Protein AF-A0A6P0JZU9-F1 (afdb_monomer)

Mean predicted aligned error: 11.31 Å

Solvent-accessible surface area (backbone atoms only — not comparable to full-atom values): 15872 Å² total; per-residue (Å²): 113,70,73,60,53,57,51,52,51,56,49,52,52,53,50,52,51,52,52,50,56,44,64,78,67,48,93,46,71,67,63,43,51,56,48,40,41,48,71,73,67,54,52,72,81,74,74,83,66,69,40,22,43,47,58,48,51,51,51,54,48,50,54,54,50,75,30,55,41,90,67,71,60,45,76,44,46,85,88,37,68,70,47,47,51,47,49,41,65,58,46,49,62,56,61,70,68,57,92,62,46,87,41,58,81,52,64,70,60,57,47,51,58,47,65,72,33,64,78,33,27,62,66,24,33,50,44,47,60,43,48,49,55,52,28,65,63,31,73,64,19,68,64,42,41,55,61,53,66,74,54,87,54,62,63,73,62,73,83,81,85,82,84,79,54,72,66,59,49,51,54,51,50,52,56,49,51,58,56,43,72,70,42,82,54,64,68,59,28,51,54,52,52,52,51,52,41,49,52,43,51,22,65,41,49,73,42,54,67,63,49,62,48,10,40,62,18,52,84,42,59,42,74,56,98,89,44,73,43,52,16,51,57,38,91,86,42,79,75,50,56,42,39,25,38,53,41,22,88,84,72,47,76,45,75,74,35,79,41,79,40,65,48,79,65,88,50,69,69,60,40,57,77,51,53,69,100

Sequence (277 aa):
MLALLTRGIVEAVKKAHKVKEALDSFTKASEFWEWYDRVILEKNELENDYKTYRDIFEKLEQDYWNGRNKNTKRKRSRDIPSDVRSFKTTYGKVFKKFPNWDKSPEWEEIKDILFSWKQGTKTFKDAYFTLKKVCSLAHNSESLVEKLEQINFRQLEFSKRQSVSLNDFLSWHETTKNAIELTKHPQHKKAKKSWLWVSAMCVLYGLRPSEIAAAQNLATPVTIDGYTFKAINDPSNKEMLLVLGEFTYFGATIKTGKRVCIPMVVDEELLNKLNIR

Foldseek 3Di:
DVVVVVVVVVVVVVLVVVLVVLVVPDPDPVVSVVCCCCPVVVVDPPPVQQQFLLNLLVVVVCCLQCAADPQPRHRHDPVAVVSVVVCCLQAVVLSVQDPDRRHGDDQVSLVVSLVVDDALAPSSLSSLVNSLSVLCPGPNNVVNNVVSVPDDRHRNDDDDDDDDDPVRLLVVLVVQLVVLVPDPDPVSSVVSLVVSLLVLVCQFQVDDSQQVQQWPQQPQWDDDPNDIQHHQPDPPRQFSKTAGAQAGPVGHGDSDHPDITGTPDRDPVSCVSSVSD

pLDDT: mean 90.8, std 10.0, range [41.69, 98.38]

Radius of gyration: 33.02 Å; Cα contacts (8 Å, |Δi|>4): 306; chains: 1; bounding box: 81×44×95 Å

Secondary structure (DSSP, 8-state):
-HHHHHHHHHHHHHHHHHHHHHHHH-SSHHHHHHHHHHHTS-----------HHHHHHHHHHHHHHSB-TTT-PBP-TT-HHHHHHHIIIIIHHHTT-S-TTSPP-HHHHHHHHHTSPTTSHHHHHHHHHHHHHHHHSTTHHHHHHHHHTS-------PPPP---HHHHHHHHHHHHHHHHT--SHHHHHHHHHHHHHHHHHHHHT--HHHHTTBS-SSS-EEETTEEEPPTT-TT-SS--EEE-SB-TTSPBPTT-SEEE--S---HHHHHHTT--

Structure (mmCIF, N/CA/C/O backbone):
data_AF-A0A6P0JZU9-F1
#
_entry.id   AF-A0A6P0JZU9-F1
#
loop_
_atom_site.group_PDB
_atom_site.id
_atom_site.type_symbol
_atom_site.label_atom_id
_atom_site.label_alt_id
_atom_site.label_comp_id
_atom_site.label_asym_id
_atom_site.label_entity_id
_atom_site.label_seq_id
_atom_site.pdbx_PDB_ins_code
_atom_site.Cartn_x
_atom_site.Cartn_y
_atom_site.Cartn_z
_atom_site.occupancy
_atom_site.B_iso_or_equiv
_atom_site.auth_seq_id
_atom_site.auth_comp_id
_atom_site.auth_asym_id
_atom_site.auth_atom_id
_atom_site.pdbx_PDB_model_num
ATOM 1 N N . MET A 1 1 ? 51.160 -1.902 -41.221 1.00 47.66 1 MET A N 1
ATOM 2 C CA . MET A 1 1 ? 50.613 -1.631 -42.570 1.00 47.66 1 MET A CA 1
ATOM 3 C C . MET A 1 1 ? 50.591 -2.889 -43.444 1.00 47.66 1 MET A C 1
ATOM 5 O O . MET A 1 1 ? 49.510 -3.249 -43.883 1.00 47.66 1 MET A O 1
ATOM 9 N N . LEU A 1 2 ? 51.705 -3.627 -43.608 1.00 44.88 2 LEU A N 1
ATOM 10 C CA . LEU A 1 2 ? 51.729 -4.884 -44.388 1.00 44.88 2 LEU A CA 1
ATOM 11 C C . LEU A 1 2 ? 50.722 -5.955 -43.911 1.00 44.88 2 LEU A C 1
ATOM 13 O O . LEU A 1 2 ? 50.035 -6.541 -44.734 1.00 44.88 2 LEU A O 1
ATOM 17 N N . ALA A 1 3 ? 50.568 -6.164 -42.598 1.00 48.41 3 ALA A N 1
ATOM 18 C CA . ALA A 1 3 ? 49.677 -7.202 -42.052 1.00 48.41 3 ALA A CA 1
ATOM 19 C C . ALA A 1 3 ? 48.170 -6.972 -42.317 1.00 48.41 3 ALA A C 1
ATOM 21 O O . ALA A 1 3 ? 47.397 -7.926 -42.366 1.00 48.41 3 ALA A O 1
ATOM 22 N N . LEU A 1 4 ? 47.747 -5.715 -42.502 1.00 51.97 4 LEU A N 1
ATOM 23 C CA . LEU A 1 4 ? 46.364 -5.367 -42.861 1.00 51.97 4 LEU A CA 1
ATOM 24 C C . LEU A 1 4 ? 46.091 -5.641 -44.347 1.00 51.97 4 LEU A C 1
ATOM 26 O O . LEU A 1 4 ? 45.010 -6.112 -44.694 1.00 51.97 4 LEU A O 1
ATOM 30 N N . LEU A 1 5 ? 47.094 -5.420 -45.204 1.00 56.72 5 LEU A N 1
ATOM 31 C CA . LEU A 1 5 ? 47.010 -5.672 -46.642 1.00 56.72 5 LEU A CA 1
ATOM 32 C C . LEU A 1 5 ? 46.836 -7.171 -46.932 1.00 56.72 5 LEU A C 1
ATOM 34 O O . LEU A 1 5 ? 45.962 -7.560 -47.701 1.00 56.72 5 LEU A O 1
ATOM 38 N N . THR A 1 6 ? 47.609 -8.025 -46.252 1.00 67.50 6 THR A N 1
ATOM 39 C CA . THR A 1 6 ? 47.543 -9.484 -46.434 1.00 67.50 6 THR A CA 1
ATOM 40 C C . THR A 1 6 ? 46.187 -10.051 -46.017 1.00 67.50 6 THR A C 1
ATOM 42 O O . THR A 1 6 ? 45.662 -10.948 -46.671 1.00 67.50 6 THR A O 1
ATOM 45 N N . ARG A 1 7 ? 45.583 -9.512 -44.951 1.00 69.56 7 ARG A N 1
ATOM 46 C CA . ARG A 1 7 ? 44.284 -9.973 -44.446 1.00 69.56 7 ARG A CA 1
ATOM 47 C C . ARG A 1 7 ? 43.133 -9.579 -45.376 1.00 69.56 7 ARG A C 1
ATOM 49 O O . ARG A 1 7 ? 42.292 -10.423 -45.669 1.00 69.56 7 ARG A O 1
ATOM 56 N N . GLY A 1 8 ? 43.152 -8.349 -45.898 1.00 71.44 8 GLY A N 1
ATOM 57 C CA . GLY A 1 8 ? 42.166 -7.882 -46.878 1.00 71.44 8 GLY A CA 1
ATOM 58 C C . GLY A 1 8 ? 42.214 -8.666 -48.193 1.00 71.44 8 GLY A C 1
ATOM 59 O O . GLY A 1 8 ? 41.172 -9.031 -48.730 1.00 71.44 8 GLY A O 1
ATOM 60 N N . ILE A 1 9 ? 43.415 -9.013 -48.669 1.00 78.81 9 ILE A N 1
ATOM 61 C CA . ILE A 1 9 ? 43.584 -9.855 -49.865 1.00 78.81 9 ILE A CA 1
ATOM 62 C C . ILE A 1 9 ? 43.015 -11.261 -49.628 1.00 78.81 9 ILE A C 1
ATOM 64 O O . ILE A 1 9 ? 42.277 -11.775 -50.466 1.00 78.81 9 ILE A O 1
ATOM 68 N N . VAL A 1 10 ? 43.300 -11.875 -48.474 1.00 81.25 10 VAL A N 1
ATOM 69 C CA . VAL A 1 10 ? 42.781 -13.213 -48.137 1.00 81.25 10 VAL A CA 1
ATOM 70 C C . VAL A 1 10 ? 41.251 -13.223 -48.052 1.00 81.25 10 VAL A C 1
ATOM 72 O O . VAL A 1 10 ? 40.622 -14.173 -48.518 1.00 81.25 10 VAL A O 1
ATOM 75 N N . GLU A 1 11 ? 40.629 -12.187 -47.489 1.00 81.62 11 GLU A N 1
ATOM 76 C CA . GLU A 1 11 ? 39.165 -12.082 -47.455 1.00 81.62 11 GLU A CA 1
ATOM 77 C C . GLU A 1 11 ? 38.550 -11.845 -48.833 1.00 81.62 11 GLU A C 1
ATOM 79 O O . GLU A 1 11 ? 37.556 -12.492 -49.166 1.00 81.62 11 GLU A O 1
ATOM 84 N N . ALA A 1 12 ? 39.158 -10.990 -49.659 1.00 82.38 12 ALA A N 1
ATOM 85 C CA . ALA A 1 12 ? 38.701 -10.756 -51.025 1.00 82.38 12 ALA A CA 1
ATOM 86 C C . ALA A 1 12 ? 38.724 -12.051 -51.855 1.00 82.38 12 ALA A C 1
ATOM 88 O O . ALA A 1 12 ? 37.742 -12.374 -52.523 1.00 82.38 12 ALA A O 1
ATOM 89 N N . VAL A 1 13 ? 39.797 -12.844 -51.741 1.00 87.75 13 VAL A N 1
ATOM 90 C CA . VAL A 1 13 ? 39.912 -14.150 -52.413 1.00 87.75 13 VAL A CA 1
ATOM 91 C C . VAL A 1 13 ? 38.845 -15.126 -51.914 1.00 87.75 13 VAL A C 1
ATOM 93 O O . VAL A 1 13 ? 38.191 -15.791 -52.717 1.00 87.75 13 VAL A O 1
ATOM 96 N N . LYS A 1 14 ? 38.599 -15.182 -50.599 1.00 87.44 14 LYS A N 1
ATOM 97 C CA . LYS A 1 14 ? 37.534 -16.025 -50.031 1.00 87.44 14 LYS A CA 1
ATOM 98 C C . LYS A 1 14 ? 36.148 -15.634 -50.546 1.00 87.44 14 LYS A C 1
ATOM 100 O O . LYS A 1 14 ? 35.365 -16.519 -50.884 1.00 87.44 14 LYS A O 1
ATOM 105 N N . LYS A 1 15 ? 35.832 -14.335 -50.612 1.00 88.62 15 LYS A N 1
ATOM 106 C CA . LYS A 1 15 ? 34.553 -13.854 -51.160 1.00 88.62 15 LYS A CA 1
ATOM 107 C C . LYS A 1 15 ? 34.436 -14.183 -52.652 1.00 88.62 15 LYS A C 1
ATOM 109 O O . LYS A 1 15 ? 33.398 -14.682 -53.067 1.00 88.62 15 LYS A O 1
ATOM 114 N N . ALA A 1 16 ? 35.505 -14.015 -53.431 1.00 89.62 16 ALA A N 1
ATOM 115 C CA . ALA A 1 16 ? 35.521 -14.364 -54.853 1.00 89.62 16 ALA A CA 1
ATOM 116 C C . ALA A 1 16 ? 35.272 -15.863 -55.106 1.00 89.62 16 ALA A C 1
ATOM 118 O O . ALA A 1 16 ? 34.491 -16.211 -55.989 1.00 89.62 16 ALA A O 1
ATOM 119 N N . HIS A 1 17 ? 35.874 -16.754 -54.307 1.00 89.56 17 HIS A N 1
ATOM 120 C CA . HIS A 1 17 ? 35.610 -18.195 -54.403 1.00 89.56 17 HIS A CA 1
ATOM 121 C C . HIS A 1 17 ? 34.148 -18.534 -54.097 1.00 89.56 17 HIS A C 1
ATOM 123 O O . HIS A 1 17 ? 33.524 -19.260 -54.864 1.00 89.56 17 HIS A O 1
ATOM 129 N N . LYS A 1 18 ? 33.571 -17.937 -53.046 1.00 90.75 18 LYS A N 1
ATOM 130 C CA . LYS A 1 18 ? 32.148 -18.115 -52.724 1.00 90.75 18 LYS A CA 1
ATOM 131 C C . LYS A 1 18 ? 31.231 -17.641 -53.850 1.00 90.75 18 LYS A C 1
ATOM 133 O O . LYS A 1 18 ? 30.250 -18.305 -54.153 1.00 90.75 18 LYS A O 1
ATOM 138 N N . VAL A 1 19 ? 31.539 -16.498 -54.470 1.00 91.81 19 VAL A N 1
ATOM 139 C CA . VAL A 1 19 ? 30.761 -15.975 -55.607 1.00 91.81 19 VAL A CA 1
ATOM 140 C C . VAL A 1 19 ? 30.819 -16.932 -56.792 1.00 91.81 19 VAL A C 1
ATOM 142 O O . VAL A 1 19 ? 29.791 -17.180 -57.413 1.00 91.81 19 VAL A O 1
ATOM 145 N N . LYS A 1 20 ? 31.993 -17.501 -57.082 1.00 90.94 20 LYS A N 1
ATOM 146 C CA . LYS A 1 20 ? 32.148 -18.496 -58.147 1.00 90.94 20 LYS A CA 1
ATOM 147 C C . LYS A 1 20 ? 31.294 -19.742 -57.884 1.00 90.94 20 LYS A C 1
ATOM 149 O O . LYS A 1 20 ? 30.514 -20.125 -58.743 1.00 90.94 20 LYS A O 1
ATOM 154 N N . GLU A 1 21 ? 31.391 -20.323 -56.689 1.00 91.62 21 GLU A N 1
ATOM 155 C CA . GLU A 1 21 ? 30.589 -21.495 -56.300 1.00 91.62 21 GLU A CA 1
ATOM 156 C C . GLU A 1 21 ? 29.079 -21.213 -56.368 1.00 91.62 21 GLU A C 1
ATOM 158 O O . GLU A 1 21 ? 28.293 -22.069 -56.771 1.00 91.62 21 GLU A O 1
ATOM 163 N N . ALA A 1 22 ? 28.660 -19.996 -56.013 1.00 88.88 22 ALA A N 1
ATOM 164 C CA . ALA A 1 22 ? 27.272 -19.564 -56.116 1.00 88.88 22 ALA A CA 1
ATOM 165 C C . ALA A 1 22 ? 26.808 -19.416 -57.576 1.00 88.88 22 ALA A C 1
ATOM 167 O O . ALA A 1 22 ? 25.717 -19.865 -57.916 1.00 88.88 22 ALA A O 1
ATOM 168 N N . LEU A 1 23 ? 27.633 -18.836 -58.454 1.00 89.00 23 LEU A N 1
ATOM 169 C CA . LEU A 1 23 ? 27.325 -18.725 -59.886 1.00 89.00 23 LEU A CA 1
ATOM 170 C C . LEU A 1 23 ? 27.150 -20.096 -60.552 1.00 89.00 23 LEU A C 1
ATOM 172 O O . LEU A 1 23 ? 26.308 -20.233 -61.434 1.00 89.00 23 LEU A O 1
ATOM 176 N N . ASP A 1 24 ? 27.909 -21.098 -60.104 1.00 88.38 24 ASP A N 1
ATOM 177 C CA . ASP A 1 24 ? 27.820 -22.468 -60.618 1.00 88.38 24 ASP A CA 1
ATOM 178 C C . ASP A 1 24 ? 26.615 -23.251 -60.050 1.00 88.38 24 ASP A C 1
ATOM 180 O O . ASP A 1 24 ? 26.238 -24.287 -60.599 1.00 88.38 24 ASP A O 1
ATOM 184 N N . SER A 1 25 ? 26.005 -22.788 -58.950 1.00 88.25 25 SER A N 1
ATOM 185 C CA . SER A 1 25 ? 24.954 -23.521 -58.222 1.00 88.25 25 SER A CA 1
ATOM 186 C C . SER A 1 25 ? 23.552 -22.917 -58.331 1.00 88.25 25 SER A C 1
ATOM 188 O O . SER A 1 25 ? 22.570 -23.662 -58.287 1.00 88.25 25 SER A O 1
ATOM 190 N N . PHE A 1 26 ? 23.418 -21.599 -58.499 1.00 90.06 26 PHE A N 1
ATOM 191 C CA . PHE A 1 26 ? 22.114 -20.960 -58.679 1.00 90.06 26 PHE A CA 1
ATOM 192 C C . PHE A 1 26 ? 21.655 -21.011 -60.139 1.00 90.06 26 PHE A C 1
ATOM 194 O O . PHE A 1 26 ? 22.369 -20.620 -61.056 1.00 90.06 26 PHE A O 1
ATOM 201 N N . THR A 1 27 ? 20.411 -21.437 -60.360 1.00 84.81 27 THR A N 1
ATOM 202 C CA . THR A 1 27 ? 19.816 -21.524 -61.709 1.00 84.81 27 THR A CA 1
ATOM 203 C C . THR A 1 27 ? 19.028 -20.273 -62.105 1.00 84.81 27 THR A C 1
ATOM 205 O O . THR A 1 27 ? 18.705 -20.091 -63.279 1.00 84.81 27 THR A O 1
ATOM 208 N N . LYS A 1 28 ? 18.733 -19.384 -61.146 1.00 90.00 28 LYS A N 1
ATOM 209 C CA . LYS A 1 28 ? 18.028 -18.116 -61.367 1.00 90.00 28 LYS A CA 1
ATOM 210 C C . LYS A 1 28 ? 18.844 -16.932 -60.874 1.00 90.00 28 LYS A C 1
ATOM 212 O O . LYS A 1 28 ? 19.371 -16.937 -59.764 1.00 90.00 28 LYS A O 1
ATOM 217 N N . ALA A 1 29 ? 18.842 -15.865 -61.670 1.00 85.19 29 ALA A N 1
ATOM 218 C CA . ALA A 1 29 ? 19.534 -14.625 -61.336 1.00 85.19 29 ALA A CA 1
ATOM 219 C C . ALA A 1 29 ? 18.981 -13.953 -60.066 1.00 85.19 29 ALA A C 1
ATOM 221 O O . ALA A 1 29 ? 19.755 -13.400 -59.296 1.00 85.19 29 ALA A O 1
ATOM 222 N N . SER A 1 30 ? 17.668 -14.014 -59.817 1.00 83.31 30 SER A N 1
ATOM 223 C CA . SER A 1 30 ? 17.056 -13.410 -58.622 1.00 83.31 30 SER A CA 1
ATOM 224 C C . SER A 1 30 ? 17.558 -14.047 -57.322 1.00 83.31 30 SER A C 1
ATOM 226 O O . SER A 1 30 ? 17.964 -13.336 -56.412 1.00 83.31 30 SER A O 1
ATOM 228 N N . GLU A 1 31 ? 17.612 -15.380 -57.275 1.00 84.38 31 GLU A N 1
ATOM 229 C CA . GLU A 1 31 ? 18.089 -16.148 -56.116 1.00 84.38 31 GLU A CA 1
ATOM 230 C C . GLU A 1 31 ? 19.588 -15.900 -55.867 1.00 84.38 31 GLU A C 1
ATOM 232 O O . GLU A 1 31 ? 20.022 -15.756 -54.723 1.00 84.38 31 GLU A O 1
ATOM 237 N N . PHE A 1 32 ? 20.373 -15.766 -56.944 1.00 90.81 32 PHE A N 1
ATOM 238 C CA . PHE A 1 32 ? 21.782 -15.383 -56.859 1.00 90.81 32 PHE A CA 1
ATOM 239 C C . PHE A 1 32 ? 21.966 -13.982 -56.260 1.00 90.81 32 PHE A C 1
ATOM 241 O O . PHE A 1 32 ? 22.791 -13.810 -55.364 1.00 90.81 32 PHE A O 1
ATOM 248 N N . TRP A 1 33 ? 21.208 -12.983 -56.725 1.00 90.38 33 TRP A N 1
ATOM 249 C CA . TRP A 1 33 ? 21.336 -11.606 -56.236 1.00 90.38 33 TRP A CA 1
ATOM 250 C C . TRP A 1 33 ? 20.876 -11.451 -54.782 1.00 90.38 33 TRP A C 1
ATOM 252 O O . TRP A 1 33 ? 21.552 -10.769 -54.014 1.00 90.38 33 TRP A O 1
ATOM 262 N N . GLU A 1 34 ? 19.804 -12.135 -54.370 1.00 83.44 34 GLU A N 1
ATOM 263 C CA . GLU A 1 34 ? 19.369 -12.185 -52.965 1.00 83.44 34 GLU A CA 1
ATOM 264 C C . GLU A 1 34 ? 20.438 -12.819 -52.060 1.00 83.44 34 GLU A C 1
ATOM 266 O O . GLU A 1 34 ? 20.785 -12.283 -51.003 1.00 83.44 34 GLU A O 1
ATOM 271 N N . TRP A 1 35 ? 21.028 -13.940 -52.489 1.00 90.38 35 TRP A N 1
ATOM 272 C CA . TRP A 1 35 ? 22.135 -14.565 -51.766 1.00 90.38 35 TRP A CA 1
ATOM 273 C C . TRP A 1 35 ? 23.373 -13.660 -51.709 1.00 90.38 35 TRP A C 1
ATOM 275 O O . TRP A 1 35 ? 24.002 -13.555 -50.653 1.00 90.38 35 TRP A O 1
ATOM 285 N N . TYR A 1 36 ? 23.718 -12.996 -52.814 1.00 89.12 36 TYR A N 1
ATOM 286 C CA . TYR A 1 36 ? 24.881 -12.115 -52.919 1.00 89.12 36 TYR A CA 1
ATOM 287 C C . TYR A 1 36 ? 24.764 -10.930 -51.955 1.00 89.12 36 TYR A C 1
ATOM 289 O O . TYR A 1 36 ? 25.703 -10.633 -51.209 1.00 89.12 36 TYR A O 1
ATOM 297 N N . ASP A 1 37 ? 23.587 -10.306 -51.911 1.00 85.12 37 ASP A N 1
ATOM 298 C CA . ASP A 1 37 ? 23.273 -9.220 -50.988 1.00 85.12 37 ASP A CA 1
ATOM 299 C C . ASP A 1 37 ? 23.436 -9.653 -49.523 1.00 85.12 37 ASP A C 1
ATOM 301 O O . ASP A 1 37 ? 24.080 -8.951 -48.739 1.00 85.12 37 ASP A O 1
ATOM 305 N N . ARG A 1 38 ? 22.948 -10.844 -49.161 1.00 81.38 38 ARG A N 1
ATOM 306 C CA . ARG A 1 38 ? 23.020 -11.362 -47.787 1.00 81.38 38 ARG A CA 1
ATOM 307 C C . ARG A 1 38 ? 24.413 -11.851 -47.377 1.00 81.38 38 ARG A C 1
ATOM 309 O O . ARG A 1 38 ? 24.839 -11.619 -46.252 1.00 81.38 38 ARG A O 1
ATOM 316 N N . VAL A 1 39 ? 25.116 -12.577 -48.247 1.00 83.50 39 VAL A N 1
ATOM 317 C CA . VAL A 1 39 ? 26.313 -13.363 -47.875 1.00 83.50 39 VAL A CA 1
ATOM 318 C C . VAL A 1 39 ? 27.622 -12.671 -48.253 1.00 83.50 39 VAL A C 1
ATOM 320 O O . VAL A 1 39 ? 28.631 -12.859 -47.572 1.00 83.50 39 VAL A O 1
ATOM 323 N N . ILE A 1 40 ? 27.632 -11.892 -49.337 1.00 88.25 40 ILE A N 1
ATOM 324 C CA . ILE A 1 40 ? 28.843 -11.225 -49.839 1.00 88.25 40 ILE A CA 1
ATOM 325 C C . ILE A 1 40 ? 28.884 -9.768 -49.401 1.00 88.25 40 ILE A C 1
ATOM 327 O O . ILE A 1 40 ? 29.917 -9.317 -48.890 1.00 88.25 40 ILE A O 1
ATOM 331 N N . LEU A 1 41 ? 27.768 -9.057 -49.589 1.00 83.50 41 LEU A N 1
ATOM 332 C CA . LEU A 1 41 ? 27.623 -7.672 -49.147 1.00 83.50 41 LEU A CA 1
ATOM 333 C C . LEU A 1 41 ? 27.243 -7.554 -47.672 1.00 83.50 41 LEU A C 1
ATOM 335 O O . LEU A 1 41 ? 27.339 -6.454 -47.137 1.00 83.50 41 LEU A O 1
ATOM 339 N N . GLU A 1 42 ? 26.844 -8.659 -47.029 1.00 75.50 42 GLU A N 1
ATOM 340 C CA . GLU A 1 42 ? 26.436 -8.679 -45.617 1.00 75.50 42 GLU A CA 1
ATOM 341 C C . GLU A 1 42 ? 25.363 -7.614 -45.330 1.00 75.50 42 GLU A C 1
ATOM 343 O O . GLU A 1 42 ? 25.346 -6.988 -44.269 1.00 75.50 42 GLU A O 1
ATOM 348 N N . LYS A 1 43 ? 24.463 -7.372 -46.299 1.00 71.00 43 LYS A N 1
ATOM 349 C CA . LYS A 1 43 ? 23.305 -6.507 -46.088 1.00 71.00 43 LYS A CA 1
ATOM 350 C C . LYS A 1 43 ? 22.421 -7.199 -45.057 1.00 71.00 43 LYS A C 1
ATOM 352 O O . LYS A 1 43 ? 21.689 -8.129 -45.384 1.00 71.00 43 LYS A O 1
ATOM 357 N N . ASN A 1 44 ? 22.535 -6.771 -43.804 1.00 53.53 44 ASN A N 1
ATOM 358 C CA . ASN A 1 44 ? 21.640 -7.198 -42.741 1.00 53.53 44 ASN A CA 1
ATOM 359 C C . ASN A 1 44 ? 20.204 -6.869 -43.170 1.00 53.53 44 ASN A C 1
ATOM 361 O O . ASN A 1 44 ? 19.874 -5.698 -43.372 1.00 53.53 44 ASN A O 1
ATOM 365 N N . GLU A 1 45 ? 19.349 -7.884 -43.290 1.00 49.38 45 GLU A N 1
ATOM 366 C CA . GLU A 1 45 ? 17.916 -7.674 -43.123 1.00 49.38 45 GLU A CA 1
ATOM 367 C C . GLU A 1 45 ? 17.752 -7.129 -41.703 1.00 49.38 45 GLU A C 1
ATOM 369 O O . GLU A 1 45 ? 17.961 -7.842 -40.723 1.00 49.38 45 GLU A O 1
ATOM 374 N N . LEU A 1 46 ? 17.504 -5.823 -41.583 1.00 49.91 46 LEU A N 1
ATOM 375 C CA . LEU A 1 46 ? 17.139 -5.214 -40.313 1.00 49.91 46 LEU A CA 1
ATOM 376 C C . LEU A 1 46 ? 15.792 -5.819 -39.917 1.00 49.91 46 LEU A C 1
ATOM 378 O O . LEU A 1 46 ? 14.742 -5.343 -40.347 1.00 49.91 46 LEU A O 1
ATOM 382 N N . GLU A 1 47 ? 15.820 -6.892 -39.130 1.00 41.69 47 GLU A N 1
ATOM 383 C CA . GLU A 1 47 ? 14.656 -7.329 -38.377 1.00 41.69 47 GLU A CA 1
ATOM 384 C C . GLU A 1 47 ? 14.223 -6.114 -37.547 1.00 41.69 47 GLU A C 1
ATOM 386 O O . GLU A 1 47 ? 14.990 -5.579 -36.744 1.00 41.69 47 GLU A O 1
ATOM 391 N N . ASN A 1 48 ? 13.050 -5.567 -37.866 1.00 48.72 48 ASN A N 1
ATOM 392 C CA . ASN A 1 48 ? 12.557 -4.309 -37.319 1.00 48.72 48 ASN A CA 1
ATOM 393 C C . ASN A 1 48 ? 12.090 -4.551 -35.874 1.00 48.72 48 ASN A C 1
ATOM 395 O O . ASN A 1 48 ? 10.899 -4.572 -35.585 1.00 48.72 48 ASN A O 1
ATOM 399 N N . ASP A 1 49 ? 13.044 -4.767 -34.971 1.00 54.12 49 ASP A N 1
ATOM 400 C CA . ASP A 1 49 ? 12.845 -5.172 -33.575 1.00 54.12 49 ASP A CA 1
ATOM 401 C C . ASP A 1 49 ? 12.521 -3.964 -32.663 1.00 54.12 49 ASP A C 1
ATOM 403 O O . ASP A 1 49 ? 12.758 -3.953 -31.449 1.00 54.12 49 ASP A O 1
ATOM 407 N N . TYR A 1 50 ? 11.988 -2.888 -33.256 1.00 70.25 50 TYR A N 1
ATOM 408 C CA . TYR A 1 50 ? 11.644 -1.652 -32.560 1.00 70.25 50 TYR A CA 1
ATOM 409 C C . TYR A 1 50 ? 10.349 -1.844 -31.779 1.00 70.25 50 TYR A C 1
ATOM 411 O O . TYR A 1 50 ? 9.261 -1.486 -32.226 1.00 70.25 50 TYR A O 1
ATOM 419 N N . LYS A 1 51 ? 10.475 -2.383 -30.568 1.00 88.56 51 LYS A N 1
ATOM 420 C CA . LYS A 1 51 ? 9.382 -2.383 -29.593 1.00 88.56 51 LYS A CA 1
ATOM 421 C C . LYS A 1 51 ? 8.926 -0.954 -29.329 1.00 88.56 51 LYS A C 1
ATOM 423 O O . LYS A 1 51 ? 9.707 -0.113 -28.874 1.00 88.56 51 LYS A O 1
ATOM 428 N N . THR A 1 52 ? 7.650 -0.697 -29.573 1.00 95.00 52 THR A N 1
ATOM 429 C CA . THR A 1 52 ? 7.014 0.577 -29.247 1.00 95.00 52 THR A CA 1
ATOM 430 C C . THR A 1 52 ? 6.754 0.679 -27.742 1.00 95.00 52 THR A C 1
ATOM 432 O O . THR A 1 52 ? 6.792 -0.316 -27.007 1.00 95.00 52 THR A O 1
ATOM 435 N N . TYR A 1 53 ? 6.445 1.878 -27.243 1.00 96.31 53 TYR A N 1
ATOM 436 C CA . TYR A 1 53 ? 5.957 2.018 -25.870 1.00 96.31 53 TYR A CA 1
ATOM 437 C C . TYR A 1 53 ? 4.709 1.170 -25.614 1.00 96.31 53 TYR A C 1
ATOM 439 O O . TYR A 1 53 ? 4.585 0.622 -24.521 1.00 96.31 53 TYR A O 1
ATOM 447 N N . ARG A 1 54 ? 3.808 1.032 -26.597 1.00 96.88 54 ARG A N 1
ATOM 448 C CA . ARG A 1 54 ? 2.608 0.195 -26.499 1.00 96.88 54 ARG A CA 1
ATOM 449 C C . ARG A 1 54 ? 2.981 -1.248 -26.176 1.00 96.88 54 ARG A C 1
ATOM 451 O O . ARG A 1 54 ? 2.515 -1.761 -25.161 1.00 96.88 54 ARG A O 1
ATOM 458 N N . ASP A 1 55 ? 3.886 -1.842 -26.950 1.00 96.06 55 ASP A N 1
ATOM 459 C CA . ASP A 1 55 ? 4.338 -3.227 -26.746 1.00 96.06 55 ASP A CA 1
ATOM 460 C C . ASP A 1 55 ? 4.958 -3.412 -25.354 1.00 96.06 55 ASP A C 1
ATOM 462 O O . ASP A 1 55 ? 4.678 -4.373 -24.630 1.00 96.06 55 ASP A O 1
ATOM 466 N N . ILE A 1 56 ? 5.778 -2.445 -24.932 1.00 97.12 56 ILE A N 1
ATOM 467 C CA . ILE A 1 56 ? 6.430 -2.460 -23.619 1.00 97.12 56 ILE A CA 1
ATOM 468 C C . ILE A 1 56 ? 5.402 -2.323 -22.489 1.00 97.12 56 ILE A C 1
ATOM 470 O O . ILE A 1 56 ? 5.491 -3.023 -21.477 1.00 97.12 56 ILE A O 1
ATOM 474 N N . PHE A 1 57 ? 4.422 -1.429 -22.625 1.00 97.88 57 PHE A N 1
ATOM 475 C CA . PHE A 1 57 ? 3.392 -1.205 -21.611 1.00 97.88 57 PHE A CA 1
ATOM 476 C C . PHE A 1 57 ? 2.469 -2.411 -21.483 1.00 97.88 57 PHE A C 1
ATOM 478 O O . PHE A 1 57 ? 2.164 -2.809 -20.356 1.00 97.88 57 PHE A O 1
ATOM 485 N N . GLU A 1 58 ? 2.091 -3.032 -22.600 1.00 97.38 58 GLU A N 1
ATOM 486 C CA . GLU A 1 58 ? 1.324 -4.276 -22.619 1.00 97.38 58 GLU A CA 1
ATOM 487 C C . GLU A 1 58 ? 2.093 -5.406 -21.939 1.00 97.38 58 GLU A C 1
ATOM 489 O O . GLU A 1 58 ? 1.545 -6.084 -21.066 1.00 97.38 58 GLU A O 1
ATOM 494 N N . LYS A 1 59 ? 3.389 -5.555 -22.237 1.00 97.00 59 LYS A N 1
ATOM 495 C CA . LYS A 1 59 ? 4.245 -6.540 -21.568 1.00 97.00 59 LYS A CA 1
ATOM 496 C C . LYS A 1 59 ? 4.318 -6.305 -20.057 1.00 97.00 59 LYS A C 1
ATOM 498 O O . LYS A 1 59 ? 4.133 -7.237 -19.273 1.00 97.00 59 LYS A O 1
ATOM 503 N N . LEU A 1 60 ? 4.533 -5.061 -19.625 1.00 97.44 60 LEU A N 1
ATOM 504 C CA . LEU A 1 60 ? 4.576 -4.701 -18.203 1.00 97.44 60 LEU A CA 1
ATOM 505 C C . LEU A 1 60 ? 3.229 -4.915 -17.502 1.00 97.44 60 LEU A C 1
ATOM 507 O O . LEU A 1 60 ? 3.197 -5.311 -16.332 1.00 97.44 60 LEU A O 1
ATOM 511 N N . GLU A 1 61 ? 2.121 -4.657 -18.193 1.00 97.56 61 GLU A N 1
ATOM 512 C CA . GLU A 1 61 ? 0.780 -4.922 -17.690 1.00 97.56 61 GLU A CA 1
ATOM 513 C C . GLU A 1 61 ? 0.525 -6.426 -17.544 1.00 97.56 61 GLU A C 1
ATOM 515 O O . GLU A 1 61 ? 0.090 -6.871 -16.477 1.00 97.56 61 GLU A O 1
ATOM 520 N N . GLN A 1 62 ? 0.857 -7.223 -18.559 1.00 97.69 62 GLN A N 1
ATOM 521 C CA . GLN A 1 62 ? 0.762 -8.681 -18.504 1.00 97.69 62 GLN A CA 1
ATOM 522 C C . GLN A 1 62 ? 1.601 -9.249 -17.355 1.00 97.69 62 GLN A C 1
ATOM 524 O O . GLN A 1 62 ? 1.083 -10.008 -16.536 1.00 97.69 62 GLN A O 1
ATOM 529 N N . ASP A 1 63 ? 2.861 -8.832 -17.221 1.00 96.38 63 ASP A N 1
ATOM 530 C CA . ASP A 1 63 ? 3.747 -9.278 -16.140 1.00 96.38 63 ASP A CA 1
ATOM 531 C C . ASP A 1 63 ? 3.200 -8.897 -14.758 1.00 96.38 63 ASP A C 1
ATOM 533 O O . ASP A 1 63 ? 3.298 -9.661 -13.789 1.00 96.38 63 ASP A O 1
ATOM 537 N N . TYR A 1 64 ? 2.570 -7.725 -14.647 1.00 97.00 64 TYR A N 1
ATOM 538 C CA . TYR A 1 64 ? 1.896 -7.330 -13.422 1.00 97.00 64 TYR A CA 1
ATOM 539 C C . TYR A 1 64 ? 0.736 -8.277 -13.090 1.00 97.00 64 TYR A C 1
ATOM 541 O O . TYR A 1 64 ? 0.689 -8.795 -11.970 1.00 97.00 64 TYR A O 1
ATOM 549 N N . TRP A 1 65 ? -0.186 -8.524 -14.020 1.00 97.00 65 TRP A N 1
ATOM 550 C CA . TRP A 1 65 ? -1.385 -9.331 -13.756 1.00 97.00 65 TRP A CA 1
ATOM 551 C C . TRP A 1 65 ? -1.104 -10.831 -13.630 1.00 97.00 65 TRP A C 1
ATOM 553 O O . TRP A 1 65 ? -1.745 -11.503 -12.823 1.00 97.00 65 TRP A O 1
ATOM 563 N N . ASN A 1 66 ? -0.096 -11.337 -14.338 1.00 96.56 66 ASN A N 1
ATOM 564 C CA . ASN A 1 66 ? 0.393 -12.710 -14.191 1.00 96.56 66 ASN A CA 1
ATOM 565 C C . ASN A 1 66 ? 1.147 -12.916 -12.869 1.00 96.56 66 ASN A C 1
ATOM 567 O O . ASN A 1 66 ? 1.252 -14.036 -12.365 1.00 96.56 66 ASN A O 1
ATOM 571 N N . GLY A 1 67 ? 1.647 -11.830 -12.278 1.00 94.94 67 GLY A N 1
ATOM 572 C CA . GLY A 1 67 ? 2.325 -11.850 -10.994 1.00 94.94 67 GLY A CA 1
ATOM 573 C C . GLY A 1 67 ? 1.404 -12.074 -9.789 1.00 94.94 67 GLY A C 1
ATOM 574 O O . GLY A 1 67 ? 0.172 -12.095 -9.848 1.00 94.94 67 GLY A O 1
ATOM 575 N N . ARG A 1 68 ? 2.039 -12.197 -8.623 1.00 93.25 68 ARG A N 1
ATOM 576 C CA . ARG A 1 68 ? 1.368 -12.342 -7.324 1.00 93.25 68 ARG A CA 1
ATOM 577 C C . ARG A 1 68 ? 1.462 -11.063 -6.503 1.00 93.25 68 ARG A C 1
ATOM 579 O O . ARG A 1 68 ? 2.423 -10.296 -6.607 1.00 93.25 68 ARG A O 1
ATOM 586 N N . ASN A 1 69 ? 0.471 -10.824 -5.648 1.00 88.88 69 ASN A N 1
ATOM 587 C CA . ASN A 1 69 ? 0.524 -9.724 -4.693 1.00 88.88 69 ASN A CA 1
ATOM 588 C C . ASN A 1 69 ? 1.724 -9.916 -3.744 1.00 88.88 69 ASN A C 1
ATOM 590 O O . ASN A 1 69 ? 1.914 -10.990 -3.176 1.00 88.88 69 ASN A O 1
ATOM 594 N N . LYS A 1 70 ? 2.537 -8.867 -3.555 1.00 83.44 70 LYS A N 1
ATOM 595 C CA . LYS A 1 70 ? 3.791 -8.951 -2.786 1.00 83.44 70 LYS A CA 1
ATOM 596 C C . LYS A 1 70 ? 3.573 -9.416 -1.341 1.00 83.44 70 LYS A C 1
ATOM 598 O O . LYS A 1 70 ? 4.414 -10.158 -0.830 1.00 83.44 70 LYS A O 1
ATOM 603 N N . ASN A 1 71 ? 2.477 -8.977 -0.714 1.00 79.69 71 ASN A N 1
ATOM 604 C CA . ASN A 1 71 ? 2.214 -9.199 0.710 1.00 79.69 71 ASN A CA 1
ATOM 605 C C . ASN A 1 71 ? 1.382 -10.463 0.929 1.00 79.69 71 ASN A C 1
ATOM 607 O O . ASN A 1 71 ? 1.790 -11.333 1.681 1.00 79.69 71 ASN A O 1
ATOM 611 N N . THR A 1 72 ? 0.257 -10.595 0.224 1.00 80.25 72 THR A N 1
ATOM 612 C CA . THR A 1 72 ? -0.688 -11.705 0.439 1.00 80.25 72 THR A CA 1
ATOM 613 C C . THR A 1 72 ? -0.369 -12.948 -0.390 1.00 80.25 72 THR A C 1
ATOM 615 O O . THR A 1 72 ? -1.018 -13.971 -0.225 1.00 80.25 72 THR A O 1
ATOM 618 N N . LYS A 1 73 ? 0.585 -12.876 -1.330 1.00 85.81 73 LYS A N 1
ATOM 619 C CA . LYS A 1 73 ? 0.997 -13.965 -2.245 1.00 85.81 73 LYS A CA 1
ATOM 620 C C . LYS A 1 73 ? -0.101 -14.535 -3.154 1.00 85.81 73 LYS A C 1
ATOM 622 O O . LYS A 1 73 ? 0.209 -15.342 -4.033 1.00 85.81 73 LYS A O 1
ATOM 627 N N . ARG A 1 74 ? -1.354 -14.097 -3.017 1.00 88.75 74 ARG A N 1
ATOM 628 C CA . ARG A 1 74 ? -2.450 -14.432 -3.934 1.00 88.75 74 ARG A CA 1
ATOM 629 C C . ARG A 1 74 ? -2.142 -13.963 -5.359 1.00 88.75 74 ARG A C 1
ATOM 631 O O . ARG A 1 74 ? -1.414 -12.980 -5.551 1.00 88.75 74 ARG A O 1
ATOM 638 N N . LYS A 1 75 ? -2.730 -14.634 -6.350 1.00 94.00 75 LYS A N 1
ATOM 639 C CA . LYS A 1 75 ? -2.718 -14.162 -7.742 1.00 94.00 75 LYS A CA 1
ATOM 640 C C . LYS A 1 75 ? -3.394 -12.787 -7.814 1.00 94.00 75 LYS A C 1
ATOM 642 O O . LYS A 1 75 ? -4.355 -12.532 -7.079 1.00 94.00 75 LYS A O 1
ATOM 647 N N . ARG A 1 76 ? -2.849 -11.877 -8.625 1.00 94.12 76 ARG A N 1
ATOM 648 C CA . ARG A 1 76 ? -3.499 -10.580 -8.847 1.00 94.12 76 ARG A CA 1
ATOM 649 C C . ARG A 1 76 ? -4.756 -10.770 -9.694 1.00 94.12 76 ARG A C 1
ATOM 651 O O . ARG A 1 76 ? -4.810 -11.680 -10.514 1.00 94.12 76 ARG A O 1
ATOM 658 N N . SER A 1 77 ? -5.759 -9.927 -9.476 1.00 93.19 77 SER A N 1
ATOM 659 C CA . SER A 1 77 ? -6.989 -9.929 -10.273 1.00 93.19 77 SER A CA 1
ATOM 660 C C . SER A 1 77 ? -7.465 -8.506 -10.540 1.00 93.19 77 SER A C 1
ATOM 662 O O . SER A 1 77 ? -7.343 -7.629 -9.681 1.00 93.19 77 SER A O 1
ATOM 664 N N . ARG A 1 78 ? -8.040 -8.295 -11.728 1.00 94.19 78 ARG A N 1
ATOM 665 C CA . ARG A 1 78 ? -8.708 -7.043 -12.100 1.00 94.19 78 ARG A CA 1
ATOM 666 C C . ARG A 1 78 ? -9.991 -6.805 -11.301 1.00 94.19 78 ARG A C 1
ATOM 668 O O . ARG A 1 78 ? -10.381 -5.654 -11.142 1.00 94.19 78 ARG A O 1
ATOM 675 N N . ASP A 1 79 ? -10.575 -7.851 -10.723 1.00 91.94 79 ASP A N 1
ATOM 676 C CA . ASP A 1 79 ? -11.783 -7.753 -9.893 1.00 91.94 79 ASP A CA 1
ATOM 677 C C . ASP A 1 79 ? -11.482 -7.244 -8.480 1.00 91.94 79 ASP A C 1
ATOM 679 O O . ASP A 1 79 ? -12.388 -6.919 -7.718 1.00 91.94 79 ASP A O 1
ATOM 683 N N . ILE A 1 80 ? -10.199 -7.167 -8.103 1.00 87.38 80 ILE A N 1
ATOM 684 C CA . ILE A 1 80 ? -9.784 -6.740 -6.770 1.00 87.38 80 ILE A CA 1
ATOM 685 C C . ILE A 1 80 ? -9.365 -5.262 -6.815 1.00 87.38 80 ILE A C 1
ATOM 687 O O . ILE A 1 80 ? -8.299 -4.934 -7.355 1.00 87.38 80 ILE A O 1
ATOM 691 N N . PRO A 1 81 ? -10.116 -4.344 -6.167 1.00 88.81 81 PRO A N 1
ATOM 692 C CA . PRO A 1 81 ? -9.861 -2.904 -6.261 1.00 88.81 81 PRO A CA 1
ATOM 693 C C . PRO A 1 81 ? -8.452 -2.480 -5.821 1.00 88.81 81 PRO A C 1
ATOM 695 O O . PRO A 1 81 ? -7.895 -1.501 -6.328 1.00 88.81 81 PRO A O 1
ATOM 698 N N . SER A 1 82 ? -7.852 -3.205 -4.871 1.00 86.00 82 SER A N 1
ATOM 699 C CA . SER A 1 82 ? -6.509 -2.909 -4.362 1.00 86.00 82 SER A CA 1
ATOM 700 C C . SER A 1 82 ? -5.404 -3.207 -5.380 1.00 86.00 82 SER A C 1
ATOM 702 O O . SER A 1 82 ? -4.420 -2.462 -5.431 1.00 86.00 82 SER A O 1
ATOM 704 N N . ASP A 1 83 ? -5.568 -4.228 -6.224 1.00 91.44 83 ASP A N 1
ATOM 705 C CA . ASP A 1 83 ? -4.619 -4.529 -7.299 1.00 91.44 83 ASP A CA 1
ATOM 706 C C . ASP A 1 83 ? -4.746 -3.501 -8.420 1.00 91.44 83 ASP A C 1
ATOM 708 O O . ASP A 1 83 ? -3.748 -2.900 -8.811 1.00 91.44 83 ASP A O 1
ATOM 712 N N . VAL A 1 84 ? -5.974 -3.199 -8.853 1.00 93.50 84 VAL A N 1
ATOM 713 C CA . VAL A 1 84 ? -6.244 -2.173 -9.878 1.00 93.50 84 VAL A CA 1
ATOM 714 C C . VAL A 1 84 ? -5.652 -0.825 -9.475 1.00 93.50 84 VAL A C 1
ATOM 716 O O . VAL A 1 84 ? -4.941 -0.180 -10.251 1.00 93.50 84 VAL A O 1
ATOM 719 N N . ARG A 1 85 ? -5.875 -0.404 -8.224 1.00 92.25 85 ARG A N 1
ATOM 720 C CA . ARG A 1 85 ? -5.295 0.836 -7.692 1.00 92.25 85 ARG A CA 1
ATOM 721 C C . ARG A 1 85 ? -3.768 0.787 -7.668 1.00 92.25 85 ARG A C 1
ATOM 723 O O . ARG A 1 85 ? -3.128 1.800 -7.962 1.00 92.25 85 ARG A O 1
ATOM 730 N N . SER A 1 86 ? -3.190 -0.355 -7.304 1.00 92.44 86 SER A N 1
ATOM 731 C CA . SER A 1 86 ? -1.739 -0.532 -7.249 1.00 92.44 86 SER A CA 1
ATOM 732 C C . SER A 1 86 ? -1.120 -0.436 -8.644 1.00 92.44 86 SER A C 1
ATOM 734 O O . SER A 1 86 ? -0.194 0.350 -8.825 1.00 92.44 86 SER A O 1
ATOM 736 N N . PHE A 1 87 ? -1.680 -1.126 -9.644 1.00 96.06 87 PHE A N 1
ATOM 737 C CA . PHE A 1 87 ? -1.258 -1.008 -11.042 1.00 96.06 87 PHE A CA 1
ATOM 738 C C . PHE A 1 87 ? -1.338 0.436 -11.542 1.00 96.06 87 PHE A C 1
ATOM 740 O O . PHE A 1 87 ? -0.346 0.990 -12.018 1.00 96.06 87 PHE A O 1
ATOM 747 N N . LYS A 1 88 ? -2.494 1.089 -11.356 1.00 95.94 88 LYS A N 1
ATOM 748 C CA . LYS A 1 88 ? -2.709 2.481 -11.777 1.00 95.94 88 LYS A CA 1
ATOM 749 C C . LYS A 1 88 ? -1.691 3.433 -11.150 1.00 95.94 88 LYS A C 1
ATOM 751 O O . LYS A 1 88 ? -1.251 4.370 -11.807 1.00 95.94 88 LYS A O 1
ATOM 756 N N . THR A 1 89 ? -1.335 3.217 -9.885 1.00 93.00 89 THR A N 1
ATOM 757 C CA . THR A 1 89 ? -0.398 4.087 -9.160 1.00 93.00 89 THR A CA 1
ATOM 758 C C . THR A 1 89 ? 1.047 3.854 -9.581 1.00 93.00 89 THR A C 1
ATOM 760 O O . THR A 1 89 ? 1.777 4.829 -9.717 1.00 93.00 89 THR A O 1
ATOM 763 N N . THR A 1 90 ? 1.450 2.597 -9.779 1.00 92.88 90 THR A N 1
ATOM 764 C CA . THR A 1 90 ? 2.823 2.240 -10.156 1.00 92.88 90 THR A CA 1
ATOM 765 C C . THR A 1 90 ? 3.105 2.523 -11.629 1.00 92.88 90 THR A C 1
ATOM 767 O O . THR A 1 90 ? 4.085 3.184 -11.931 1.00 92.88 90 THR A O 1
ATOM 770 N N . TYR A 1 91 ? 2.240 2.062 -12.531 1.00 97.19 91 TYR A N 1
ATOM 771 C CA . TYR A 1 91 ? 2.468 2.118 -13.976 1.00 97.19 91 TYR A CA 1
ATOM 772 C C . TYR A 1 91 ? 1.583 3.156 -14.657 1.00 97.19 91 TYR A C 1
ATOM 774 O O . TYR A 1 91 ? 2.076 4.061 -15.325 1.00 97.19 91 TYR A O 1
ATOM 782 N N . GLY A 1 92 ? 0.267 3.085 -14.427 1.00 96.25 92 GLY A N 1
ATOM 783 C CA . GLY A 1 92 ? -0.706 3.864 -15.200 1.00 96.25 92 GLY A CA 1
ATOM 784 C C . GLY A 1 92 ? -0.503 5.383 -15.140 1.00 96.25 92 GLY A C 1
ATOM 785 O O . GLY A 1 92 ? -0.758 6.072 -16.120 1.00 96.25 92 GLY A O 1
ATOM 786 N N . LYS A 1 93 ? -0.023 5.928 -14.016 1.00 96.19 93 LYS A N 1
ATOM 787 C CA . LYS A 1 93 ? 0.314 7.358 -13.901 1.00 96.19 93 LYS A CA 1
ATOM 788 C C . LYS A 1 93 ? 1.515 7.773 -14.754 1.00 96.19 93 LYS A C 1
ATOM 790 O O . LYS A 1 93 ? 1.540 8.907 -15.218 1.00 96.19 93 LYS A O 1
ATOM 795 N N . VAL A 1 94 ? 2.495 6.886 -14.920 1.00 97.38 94 VAL A N 1
ATOM 796 C CA . VAL A 1 94 ? 3.696 7.130 -15.729 1.00 97.38 94 VAL A CA 1
ATOM 797 C C . VAL A 1 94 ? 3.353 6.968 -17.208 1.00 97.38 94 VAL A C 1
ATOM 799 O O . VAL A 1 94 ? 3.601 7.882 -17.981 1.00 97.38 94 VAL A O 1
ATOM 802 N N . PHE A 1 95 ? 2.681 5.874 -17.582 1.00 97.38 95 PHE A N 1
ATOM 803 C CA . PHE A 1 95 ? 2.309 5.583 -18.976 1.00 97.38 95 PHE A CA 1
ATOM 804 C C . PHE A 1 95 ? 1.450 6.689 -19.601 1.00 97.38 95 PHE A C 1
ATOM 806 O O . PHE A 1 95 ? 1.662 7.084 -20.740 1.00 97.38 95 PHE A O 1
ATOM 813 N N . LYS A 1 96 ? 0.524 7.265 -18.826 1.00 96.94 96 LYS A N 1
ATOM 814 C CA . LYS A 1 96 ? -0.336 8.375 -19.271 1.00 96.94 96 LYS A CA 1
ATOM 815 C C . LYS A 1 96 ? 0.399 9.666 -19.623 1.00 96.94 96 LYS A C 1
ATOM 817 O O . LYS A 1 96 ? -0.227 10.555 -20.186 1.00 96.94 96 LYS A O 1
ATOM 822 N N . LYS A 1 97 ? 1.664 9.816 -19.229 1.00 96.62 97 LYS A N 1
ATOM 823 C CA . LYS A 1 97 ? 2.447 11.003 -19.579 1.00 96.62 97 LYS A CA 1
ATOM 824 C C . LYS A 1 97 ? 3.068 10.900 -20.972 1.00 96.62 97 LYS A C 1
ATOM 826 O O . LYS A 1 97 ? 3.433 11.939 -21.503 1.00 96.62 97 LYS A O 1
ATOM 831 N N . PHE A 1 98 ? 3.166 9.701 -21.551 1.00 96.31 98 PHE A N 1
ATOM 832 C CA . PHE A 1 98 ? 3.697 9.522 -22.900 1.00 96.31 98 PHE A CA 1
ATOM 833 C C . PHE A 1 98 ? 2.669 9.991 -23.940 1.00 96.31 98 PHE A C 1
ATOM 835 O O . PHE A 1 98 ? 1.550 9.467 -23.937 1.00 96.31 98 PHE A O 1
ATOM 842 N N . PRO A 1 99 ? 3.015 10.958 -24.808 1.00 91.88 99 PRO A N 1
ATOM 843 C CA . PRO A 1 99 ? 2.103 11.518 -25.803 1.00 91.88 99 PRO A CA 1
ATOM 844 C C . PRO A 1 99 ? 1.817 10.567 -26.971 1.00 91.88 99 PRO A C 1
ATOM 846 O O . PRO A 1 99 ? 0.724 10.615 -27.527 1.00 91.88 99 PRO A O 1
ATOM 849 N N . ASN A 1 100 ? 2.769 9.703 -27.338 1.00 93.94 100 ASN A N 1
ATOM 850 C CA . ASN A 1 100 ? 2.619 8.752 -28.436 1.00 93.94 100 ASN A CA 1
ATOM 851 C C . ASN A 1 100 ? 3.108 7.363 -28.013 1.00 93.94 100 ASN A C 1
ATOM 853 O O . ASN A 1 100 ? 4.286 7.178 -27.725 1.00 93.94 100 ASN A O 1
ATOM 857 N N . TRP A 1 101 ? 2.201 6.387 -27.974 1.00 95.50 101 TRP A N 1
ATOM 858 C CA . TRP A 1 101 ? 2.538 5.021 -27.567 1.00 95.50 101 TRP A CA 1
ATOM 859 C C . TRP A 1 101 ? 3.084 4.169 -28.718 1.00 95.50 101 TRP A C 1
ATOM 861 O O . TRP A 1 101 ? 3.715 3.152 -28.462 1.00 95.50 101 TRP A O 1
ATOM 871 N N . ASP A 1 102 ? 2.899 4.597 -29.966 1.00 94.50 102 ASP A N 1
ATOM 872 C CA . ASP A 1 102 ? 3.312 3.861 -31.168 1.00 94.50 102 ASP A CA 1
ATOM 873 C C . ASP A 1 102 ? 4.752 4.203 -31.600 1.00 94.50 102 ASP A C 1
ATOM 875 O O . ASP A 1 102 ? 5.214 3.804 -32.665 1.00 94.50 102 ASP A O 1
ATOM 879 N N . LYS A 1 103 ? 5.481 4.954 -30.764 1.00 92.69 103 LYS A N 1
ATOM 880 C CA . LYS A 1 103 ? 6.890 5.313 -30.958 1.00 92.69 103 LYS A CA 1
ATOM 881 C C . LYS A 1 103 ? 7.809 4.376 -30.164 1.00 92.69 103 LYS A C 1
ATOM 883 O O . LYS A 1 103 ? 7.443 3.904 -29.088 1.00 92.69 103 LYS A O 1
ATOM 888 N N . SER A 1 104 ? 9.017 4.140 -30.677 1.00 92.19 104 SER A N 1
ATOM 889 C CA . SER A 1 104 ? 10.096 3.471 -29.938 1.00 92.19 104 SER A CA 1
ATOM 890 C C . SER A 1 104 ? 10.661 4.370 -28.822 1.00 92.19 104 SER A C 1
ATOM 892 O O . SER A 1 104 ? 10.763 5.584 -29.018 1.00 92.19 104 SER A O 1
ATOM 894 N N . PRO A 1 105 ? 11.092 3.806 -27.677 1.00 94.56 105 PRO A N 1
ATOM 895 C CA . PRO A 1 105 ? 11.707 4.572 -26.600 1.00 94.56 105 PRO A CA 1
ATOM 896 C C . PRO A 1 105 ? 12.957 5.363 -27.001 1.00 94.56 105 PRO A C 1
ATOM 898 O O . PRO A 1 105 ? 13.928 4.824 -27.537 1.00 94.56 105 PRO A O 1
ATOM 901 N N . GLU A 1 106 ? 12.960 6.647 -26.646 1.00 94.56 106 GLU A N 1
ATOM 902 C CA . GLU A 1 106 ? 14.073 7.571 -26.864 1.00 94.56 106 GLU A CA 1
ATOM 903 C C . GLU A 1 106 ? 14.431 8.320 -25.582 1.00 94.56 106 GLU A C 1
ATOM 905 O O . GLU A 1 106 ? 13.584 8.603 -24.734 1.00 94.56 106 GLU A O 1
ATOM 910 N N . TRP A 1 107 ? 15.712 8.670 -25.447 1.00 96.12 107 TRP A N 1
ATOM 911 C CA . TRP A 1 107 ? 16.231 9.250 -24.212 1.00 96.12 107 TRP A CA 1
ATOM 912 C C . TRP A 1 107 ? 15.564 10.573 -23.823 1.00 96.12 107 TRP A C 1
ATOM 914 O O . TRP A 1 107 ? 15.181 10.721 -22.665 1.00 96.12 107 TRP A O 1
ATOM 924 N N . GLU A 1 108 ? 15.420 11.517 -24.757 1.00 95.88 108 GLU A N 1
ATOM 925 C CA . GLU A 1 108 ? 14.878 12.843 -24.426 1.00 95.88 108 GLU A CA 1
ATOM 926 C C . GLU A 1 108 ? 13.439 12.746 -23.910 1.00 95.88 108 GLU A C 1
ATOM 928 O O . GLU A 1 108 ? 13.103 13.367 -22.908 1.00 95.88 108 GLU A O 1
ATOM 933 N N . GLU A 1 109 ? 12.621 11.862 -24.482 1.00 95.69 109 GLU A N 1
ATOM 934 C CA . GLU A 1 109 ? 11.258 11.646 -23.998 1.00 95.69 109 GLU A CA 1
ATOM 935 C C . GLU A 1 109 ? 11.243 10.976 -22.618 1.00 95.69 109 GLU A C 1
ATOM 937 O O . GLU A 1 109 ? 10.551 11.438 -21.714 1.00 95.69 109 GLU A O 1
ATOM 942 N N . ILE A 1 110 ? 12.052 9.933 -22.394 1.00 97.62 110 ILE A N 1
ATOM 943 C CA . ILE A 1 110 ? 12.177 9.301 -21.068 1.00 97.62 110 ILE A CA 1
ATOM 944 C C . ILE A 1 110 ? 12.588 10.329 -20.004 1.00 97.62 110 ILE A C 1
ATOM 946 O O . ILE A 1 110 ? 12.036 10.347 -18.896 1.00 97.62 110 ILE A O 1
ATOM 950 N N . LYS A 1 111 ? 13.548 11.189 -20.343 1.00 97.88 111 LYS A N 1
ATOM 951 C CA . LYS A 1 111 ? 14.054 12.258 -19.487 1.00 97.88 111 LYS A CA 1
ATOM 952 C C . LYS A 1 111 ? 12.965 13.289 -19.192 1.00 97.88 111 LYS A C 1
ATOM 954 O O . LYS A 1 111 ? 12.720 13.567 -18.017 1.00 97.88 111 LYS A O 1
ATOM 959 N N . ASP A 1 112 ? 12.263 13.785 -20.204 1.00 97.56 112 ASP A N 1
ATOM 960 C CA . ASP A 1 112 ? 11.174 14.754 -20.040 1.00 97.56 112 ASP A CA 1
ATOM 961 C C . ASP A 1 112 ? 10.053 14.198 -19.154 1.00 97.56 112 ASP A C 1
ATOM 963 O O . ASP A 1 112 ? 9.574 14.861 -18.226 1.00 97.56 112 ASP A O 1
ATOM 967 N N . ILE A 1 113 ? 9.684 12.930 -19.355 1.00 97.75 113 ILE A N 1
ATOM 968 C CA . ILE A 1 113 ? 8.679 12.255 -18.531 1.00 97.75 113 ILE A CA 1
ATOM 969 C C . ILE A 1 113 ? 9.140 12.160 -17.075 1.00 97.75 113 ILE A C 1
ATOM 971 O O . ILE A 1 113 ? 8.342 12.441 -16.174 1.00 97.75 113 ILE A O 1
ATOM 975 N N . LEU A 1 114 ? 10.401 11.798 -16.817 1.00 98.19 114 LEU A N 1
ATOM 976 C CA . LEU A 1 114 ? 10.953 11.720 -15.462 1.00 98.19 114 LEU A CA 1
ATOM 977 C C . LEU A 1 114 ? 10.995 13.093 -14.776 1.00 98.19 114 LEU A C 1
ATOM 979 O O . LEU A 1 114 ? 10.558 13.219 -13.631 1.00 98.19 114 LEU A O 1
ATOM 983 N N . PHE A 1 115 ? 11.483 14.122 -15.465 1.00 97.88 115 PHE A N 1
ATOM 984 C CA . PHE A 1 115 ? 11.625 15.469 -14.906 1.00 97.88 115 PHE A CA 1
ATOM 985 C C . PHE A 1 115 ? 10.318 16.266 -14.868 1.00 97.88 115 PHE A C 1
ATOM 987 O O . PHE A 1 115 ? 10.234 17.272 -14.168 1.00 97.88 115 PHE A O 1
ATOM 994 N N . SER A 1 116 ? 9.246 15.761 -15.485 1.00 97.06 116 SER A N 1
ATOM 995 C CA . SER A 1 116 ? 7.889 16.253 -15.222 1.00 97.06 116 SER A CA 1
ATOM 996 C C . SER A 1 116 ? 7.407 15.978 -13.785 1.00 97.06 116 SER A C 1
ATOM 998 O O . SER A 1 116 ? 6.359 16.481 -13.368 1.00 97.06 116 SER A O 1
ATOM 1000 N N . TRP A 1 117 ? 8.138 15.157 -13.022 1.00 96.44 117 TRP A N 1
ATOM 1001 C CA . TRP A 1 117 ? 7.933 14.944 -11.594 1.00 96.44 117 TRP A CA 1
ATOM 1002 C C . TRP A 1 117 ? 8.945 15.768 -10.793 1.00 96.44 117 TRP A C 1
ATOM 1004 O O . TRP A 1 117 ? 10.121 15.841 -11.136 1.00 96.44 117 TRP A O 1
ATOM 1014 N N . LYS A 1 118 ? 8.519 16.331 -9.658 1.00 95.44 118 LYS A N 1
ATOM 1015 C CA . LYS A 1 118 ? 9.418 17.087 -8.773 1.00 95.44 118 LYS A CA 1
ATOM 1016 C C . LYS A 1 118 ? 10.509 16.174 -8.196 1.00 95.44 118 LYS A C 1
ATOM 1018 O O . LYS A 1 118 ? 10.195 15.259 -7.427 1.00 95.44 118 LYS A O 1
ATOM 1023 N N . GLN A 1 119 ? 11.773 16.435 -8.526 1.00 96.12 119 GLN A N 1
ATOM 1024 C CA . GLN A 1 119 ? 12.921 15.683 -8.009 1.00 96.12 119 GLN A CA 1
ATOM 1025 C C . GLN A 1 119 ? 13.002 15.744 -6.475 1.00 96.12 119 GLN A C 1
ATOM 1027 O O . GLN A 1 119 ? 12.512 16.676 -5.841 1.00 96.12 119 GLN A O 1
ATOM 1032 N N . GLY A 1 120 ? 13.564 14.703 -5.856 1.00 94.69 120 GLY A N 1
ATOM 1033 C CA . GLY A 1 120 ? 13.641 14.583 -4.396 1.00 94.69 120 GLY A CA 1
ATOM 1034 C C . GLY A 1 120 ? 12.358 14.068 -3.732 1.00 94.69 120 GLY A C 1
ATOM 1035 O O . GLY A 1 120 ? 12.377 13.736 -2.546 1.00 94.69 120 GLY A O 1
ATOM 1036 N N . THR A 1 121 ? 11.255 13.926 -4.472 1.00 95.19 121 THR A N 1
ATOM 1037 C CA . THR A 1 121 ? 10.000 13.364 -3.953 1.00 95.19 121 THR A CA 1
ATOM 1038 C C . THR A 1 121 ? 9.943 11.840 -4.077 1.00 95.19 121 THR A C 1
ATOM 1040 O O . THR A 1 121 ? 10.603 11.226 -4.919 1.00 95.19 121 THR A O 1
ATOM 1043 N N . LYS A 1 122 ? 9.071 11.201 -3.283 1.00 94.44 122 LYS A N 1
ATOM 1044 C CA . LYS A 1 122 ? 8.758 9.772 -3.447 1.00 94.44 122 LYS A CA 1
ATOM 1045 C C . LYS A 1 122 ? 8.241 9.452 -4.857 1.00 94.44 122 LYS A C 1
ATOM 1047 O O . LYS A 1 122 ? 8.591 8.416 -5.412 1.00 94.44 122 LYS A O 1
ATOM 1052 N N . THR A 1 123 ? 7.419 10.329 -5.430 1.00 94.75 123 THR A N 1
ATOM 1053 C CA . THR A 1 123 ? 6.845 10.143 -6.769 1.00 94.75 123 THR A CA 1
ATOM 1054 C C . THR A 1 123 ? 7.901 10.157 -7.865 1.00 94.75 123 THR A C 1
ATOM 1056 O O . THR A 1 123 ? 7.811 9.338 -8.770 1.00 94.75 123 THR A O 1
ATOM 1059 N N . PHE A 1 124 ? 8.931 11.003 -7.752 1.00 97.00 124 PHE A N 1
ATOM 1060 C CA . PHE A 1 124 ? 10.067 10.986 -8.676 1.00 97.00 124 PHE A CA 1
ATOM 1061 C C . PHE A 1 124 ? 10.820 9.657 -8.613 1.00 97.00 124 PHE A C 1
ATOM 1063 O O . PHE A 1 124 ? 11.053 9.025 -9.639 1.00 97.00 124 PHE A O 1
ATOM 1070 N N . LYS A 1 125 ? 11.122 9.177 -7.399 1.00 97.06 125 LYS A N 1
ATOM 1071 C CA . LYS A 1 125 ? 11.762 7.871 -7.194 1.00 97.06 125 LYS A CA 1
ATOM 1072 C C . LYS A 1 125 ? 10.931 6.718 -7.771 1.00 97.06 125 LYS A C 1
ATOM 1074 O O . LYS A 1 125 ? 11.476 5.825 -8.411 1.00 97.06 125 LYS A O 1
ATOM 1079 N N . ASP A 1 126 ? 9.621 6.712 -7.538 1.00 96.19 126 ASP A N 1
ATOM 1080 C CA . ASP A 1 126 ? 8.738 5.659 -8.049 1.00 96.19 126 ASP A CA 1
ATOM 1081 C C . ASP A 1 126 ? 8.631 5.707 -9.591 1.00 96.19 126 ASP A C 1
ATOM 1083 O O . ASP A 1 126 ? 8.653 4.658 -10.244 1.00 96.19 126 ASP A O 1
ATOM 1087 N N . ALA A 1 127 ? 8.575 6.909 -10.182 1.00 97.69 127 ALA A N 1
ATOM 1088 C CA . ALA A 1 127 ? 8.601 7.104 -11.632 1.00 97.69 127 ALA A CA 1
ATOM 1089 C C . ALA A 1 127 ? 9.926 6.627 -12.242 1.00 97.69 127 ALA A C 1
ATOM 1091 O O . ALA A 1 127 ? 9.900 5.875 -13.211 1.00 97.69 127 ALA A O 1
ATOM 1092 N N . TYR A 1 128 ? 11.060 6.959 -11.620 1.00 98.38 128 TYR A N 1
ATOM 1093 C CA . TYR A 1 128 ? 12.392 6.500 -12.020 1.00 98.38 128 TYR A CA 1
ATOM 1094 C C . TYR A 1 128 ? 12.461 4.976 -12.170 1.00 98.38 128 TYR A C 1
ATOM 1096 O O . TYR A 1 128 ? 12.838 4.474 -13.224 1.00 98.38 128 TYR A O 1
ATOM 1104 N N . PHE A 1 129 ? 12.039 4.212 -11.155 1.00 98.00 129 PHE A N 1
ATOM 1105 C CA . PHE A 1 129 ? 12.083 2.745 -11.234 1.00 98.00 129 PHE A CA 1
ATOM 1106 C C . PHE A 1 129 ? 11.096 2.167 -12.248 1.00 98.00 129 PHE A C 1
ATOM 1108 O O . PHE A 1 129 ? 11.318 1.073 -12.765 1.00 98.00 129 PHE A O 1
ATOM 1115 N N . THR A 1 130 ? 10.006 2.877 -12.528 1.00 98.12 130 THR A N 1
ATOM 1116 C CA . THR A 1 130 ? 9.056 2.480 -13.571 1.00 98.12 130 THR A CA 1
ATOM 1117 C C . THR A 1 130 ? 9.661 2.704 -14.953 1.00 98.12 130 THR A C 1
ATOM 1119 O O . THR A 1 130 ? 9.648 1.788 -15.769 1.00 98.12 130 THR A O 1
ATOM 1122 N N . LEU A 1 131 ? 10.269 3.868 -15.186 1.00 98.25 131 LEU A N 1
ATOM 1123 C CA . LEU A 1 131 ? 10.975 4.186 -16.427 1.00 98.25 131 LEU A CA 1
ATOM 1124 C C . LEU A 1 131 ? 12.196 3.291 -16.633 1.00 98.25 131 LEU A C 1
ATOM 1126 O O . LEU A 1 131 ? 12.416 2.846 -17.748 1.00 98.25 131 LEU A O 1
ATOM 1130 N N . LYS A 1 132 ? 12.913 2.905 -15.569 1.00 98.31 132 LYS A N 1
ATOM 1131 C CA . LYS A 1 132 ? 13.999 1.919 -15.668 1.00 98.31 132 LYS A CA 1
ATOM 1132 C C . LYS A 1 132 ? 13.513 0.603 -16.270 1.00 98.31 132 LYS A C 1
ATOM 1134 O O . LYS A 1 132 ? 14.186 0.058 -17.132 1.00 98.31 132 LYS A O 1
ATOM 1139 N N . LYS A 1 133 ? 12.322 0.127 -15.884 1.00 97.94 133 LYS A N 1
ATOM 1140 C CA . LYS A 1 133 ? 11.722 -1.070 -16.497 1.00 97.94 133 LYS A CA 1
ATOM 1141 C C . LYS A 1 133 ? 11.345 -0.861 -17.962 1.00 97.94 133 LYS A C 1
ATOM 1143 O O . LYS A 1 133 ? 11.484 -1.798 -18.734 1.00 97.94 133 LYS A O 1
ATOM 1148 N N . VAL A 1 134 ? 10.869 0.331 -18.325 1.00 97.38 134 VAL A N 1
ATOM 1149 C CA . VAL A 1 134 ? 10.582 0.680 -19.726 1.00 97.38 134 VAL A CA 1
ATOM 1150 C C . VAL A 1 134 ? 11.877 0.648 -20.542 1.00 97.38 134 VAL A C 1
ATOM 1152 O O . VAL A 1 134 ? 11.938 -0.066 -21.535 1.00 97.38 134 VAL A O 1
ATOM 1155 N N . CYS A 1 135 ? 12.934 1.319 -20.074 1.00 97.12 135 CYS A N 1
ATOM 1156 C CA . CYS A 1 135 ? 14.249 1.316 -20.717 1.00 97.12 135 CYS A CA 1
ATOM 1157 C C . CYS A 1 135 ? 14.817 -0.102 -20.868 1.00 97.12 135 CYS A C 1
ATOM 1159 O O . CYS A 1 135 ? 15.327 -0.438 -21.927 1.00 97.12 135 CYS A O 1
ATOM 1161 N N . SER A 1 136 ? 14.696 -0.956 -19.845 1.00 96.56 136 SER A N 1
ATOM 1162 C CA . SER A 1 136 ? 15.196 -2.339 -19.895 1.00 96.56 136 SER A CA 1
ATOM 1163 C C . SER A 1 136 ? 14.474 -3.246 -20.898 1.00 96.56 136 SER A C 1
ATOM 1165 O O . SER A 1 136 ? 14.976 -4.326 -21.183 1.00 96.56 136 SER A O 1
ATOM 1167 N N . LEU A 1 137 ? 13.295 -2.855 -21.390 1.00 95.00 137 LEU A N 1
ATOM 1168 C CA . LEU A 1 137 ? 12.524 -3.620 -22.376 1.00 95.00 137 LEU A CA 1
ATOM 1169 C C . LEU A 1 137 ? 12.611 -3.032 -23.792 1.00 95.00 137 LEU A C 1
ATOM 1171 O O . LEU A 1 137 ? 12.077 -3.636 -24.722 1.00 95.00 137 LEU A O 1
ATOM 1175 N N . ALA A 1 138 ? 13.254 -1.875 -23.950 1.00 93.06 138 ALA A N 1
ATOM 1176 C CA . ALA A 1 138 ? 13.465 -1.223 -25.234 1.00 93.06 138 ALA A CA 1
ATOM 1177 C C . ALA A 1 138 ? 14.569 -1.917 -26.047 1.00 93.06 138 ALA A C 1
ATOM 1179 O O . ALA A 1 138 ? 15.467 -2.532 -25.479 1.00 93.06 138 ALA A O 1
ATOM 1180 N N . HIS A 1 139 ? 14.547 -1.753 -27.370 1.00 89.12 139 HIS A N 1
ATOM 1181 C CA . HIS A 1 139 ? 15.599 -2.255 -28.263 1.00 89.12 139 HIS A CA 1
ATOM 1182 C C . HIS A 1 139 ? 16.990 -1.669 -27.930 1.00 89.12 139 HIS A C 1
ATOM 1184 O O . HIS A 1 139 ? 17.992 -2.371 -27.902 1.00 89.12 139 HIS A O 1
ATOM 1190 N N . ASN A 1 140 ? 17.057 -0.376 -27.608 1.00 88.38 140 ASN A N 1
ATOM 1191 C CA . ASN A 1 140 ? 18.274 0.352 -27.226 1.00 88.38 140 ASN A CA 1
ATOM 1192 C C . ASN A 1 140 ? 18.512 0.355 -25.700 1.00 88.38 140 ASN A C 1
ATOM 1194 O O . ASN A 1 140 ? 18.951 1.366 -25.137 1.00 88.38 140 ASN A O 1
ATOM 1198 N N . SER A 1 141 ? 18.197 -0.753 -25.018 1.00 92.94 141 SER A N 1
ATOM 1199 C CA . SER A 1 141 ? 18.145 -0.818 -23.553 1.00 92.94 141 SER A CA 1
ATOM 1200 C C . SER A 1 141 ? 19.435 -0.394 -22.864 1.00 92.94 141 SER A C 1
ATOM 1202 O O . SER A 1 141 ? 19.369 0.329 -21.873 1.00 92.94 141 SER A O 1
ATOM 1204 N N . GLU A 1 142 ? 20.597 -0.815 -23.371 1.00 92.44 142 GLU A N 1
ATOM 1205 C CA . GLU A 1 142 ? 21.897 -0.513 -22.756 1.00 92.44 142 GLU A CA 1
ATOM 1206 C C . GLU A 1 142 ? 22.117 0.999 -22.650 1.00 92.44 142 GLU A C 1
ATOM 1208 O O . GLU A 1 142 ? 22.305 1.525 -21.553 1.00 92.44 142 GLU A O 1
ATOM 1213 N N . SER A 1 143 ? 21.960 1.715 -23.768 1.00 94.69 143 SER A N 1
ATOM 1214 C CA . SER A 1 143 ? 22.132 3.170 -23.812 1.00 94.69 143 SER A CA 1
ATOM 1215 C C . SER A 1 143 ? 21.106 3.907 -22.948 1.00 94.69 143 SER A C 1
ATOM 1217 O O . SER A 1 143 ? 21.445 4.864 -22.248 1.00 94.69 143 SER A O 1
ATOM 1219 N N . LEU A 1 144 ? 19.838 3.481 -22.971 1.00 96.62 144 LEU A N 1
ATOM 1220 C CA . LEU A 1 144 ? 18.794 4.131 -22.175 1.00 96.62 144 LEU A CA 1
ATOM 1221 C C . LEU A 1 144 ? 18.986 3.915 -20.673 1.00 96.62 144 LEU A C 1
ATOM 1223 O O . LEU A 1 144 ? 18.765 4.840 -19.890 1.00 96.62 144 LEU A O 1
ATOM 1227 N N . VAL A 1 145 ? 19.363 2.703 -20.262 1.00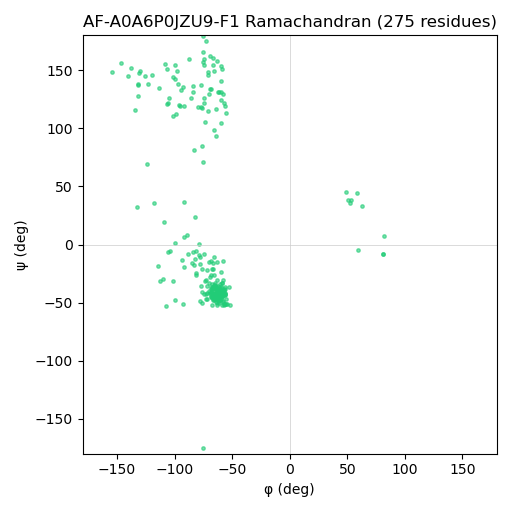 97.31 145 VAL A N 1
ATOM 1228 C CA . VAL A 1 145 ? 19.606 2.380 -18.854 1.00 97.31 145 VAL A CA 1
ATOM 1229 C C . VAL A 1 145 ? 20.837 3.123 -18.349 1.00 97.31 145 VAL A C 1
ATOM 1231 O O . VAL A 1 145 ? 20.743 3.739 -17.291 1.00 97.31 145 VAL A O 1
ATOM 1234 N N . GLU A 1 146 ? 21.934 3.150 -19.109 1.00 97.19 146 GLU A N 1
ATOM 1235 C CA . GLU A 1 146 ? 23.152 3.885 -18.745 1.00 97.19 146 GLU A CA 1
ATOM 1236 C C . GLU A 1 146 ? 22.855 5.369 -18.485 1.00 97.19 146 GLU A C 1
ATOM 1238 O O . GLU A 1 146 ? 23.169 5.899 -17.418 1.00 97.19 146 GLU A O 1
ATOM 1243 N N . LYS A 1 147 ? 22.167 6.038 -19.420 1.00 97.56 147 LYS A N 1
ATOM 1244 C CA . LYS A 1 147 ? 21.780 7.449 -19.261 1.00 97.56 147 LYS A CA 1
ATOM 1245 C C . LYS A 1 147 ? 20.856 7.663 -18.063 1.00 97.56 147 LYS A C 1
ATOM 1247 O O . LYS A 1 147 ? 20.998 8.644 -17.332 1.00 97.56 147 LYS A O 1
ATOM 1252 N N . LEU A 1 148 ? 19.916 6.746 -17.827 1.00 97.44 148 LEU A N 1
ATOM 1253 C CA . LEU A 1 148 ? 19.012 6.823 -16.682 1.00 97.44 148 LEU A CA 1
ATOM 1254 C C . LEU A 1 148 ? 19.762 6.644 -15.352 1.00 97.44 148 LEU A C 1
ATOM 1256 O O . LEU A 1 148 ? 19.431 7.302 -14.369 1.00 97.44 148 LEU A O 1
ATOM 1260 N N . GLU A 1 149 ? 20.775 5.782 -15.291 1.00 96.88 149 GLU A N 1
ATOM 1261 C CA . GLU A 1 149 ? 21.570 5.527 -14.082 1.00 96.88 149 GLU A CA 1
ATOM 1262 C C . GLU A 1 149 ? 22.414 6.723 -13.636 1.00 96.88 149 GLU A C 1
ATOM 1264 O O . GLU A 1 149 ? 22.699 6.854 -12.446 1.00 96.88 149 GLU A O 1
ATOM 1269 N N . GLN A 1 150 ? 22.699 7.660 -14.541 1.00 97.06 150 GLN A N 1
ATOM 1270 C CA . GLN A 1 150 ? 23.345 8.933 -14.208 1.00 97.06 150 GLN A CA 1
ATOM 1271 C C . GLN A 1 150 ? 22.430 9.881 -13.405 1.00 97.06 150 GLN A C 1
ATOM 1273 O O . GLN A 1 150 ? 22.904 10.846 -12.804 1.00 97.06 150 GLN A O 1
ATOM 1278 N N . ILE A 1 151 ? 21.116 9.629 -13.357 1.00 96.75 151 ILE A N 1
ATOM 1279 C CA . ILE A 1 151 ? 20.162 10.490 -12.651 1.00 96.75 151 ILE A CA 1
ATOM 1280 C C . ILE A 1 151 ? 20.063 10.115 -11.169 1.00 96.75 151 ILE A C 1
ATOM 1282 O O . ILE A 1 151 ? 19.695 9.001 -10.792 1.00 96.75 151 ILE A O 1
ATOM 1286 N N . ASN A 1 152 ? 20.259 11.109 -10.298 1.00 95.19 152 ASN A N 1
ATOM 1287 C CA . ASN A 1 152 ? 20.018 10.956 -8.868 1.00 95.19 152 ASN A CA 1
ATOM 1288 C C . ASN A 1 152 ? 18.511 10.912 -8.544 1.00 95.19 152 ASN A C 1
ATOM 1290 O O . ASN A 1 152 ? 17.822 11.936 -8.518 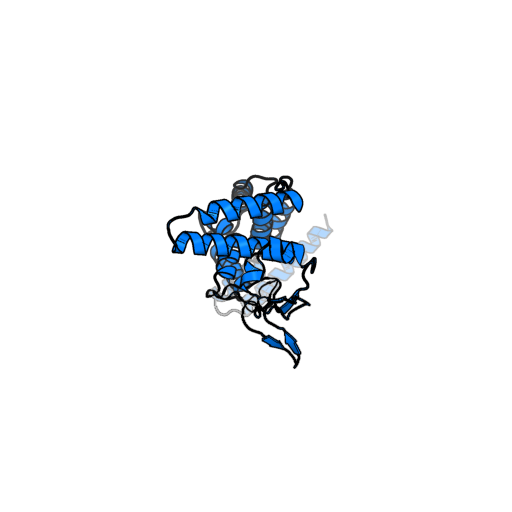1.00 95.19 152 ASN A O 1
ATOM 1294 N N . PHE A 1 153 ? 18.014 9.714 -8.230 1.00 95.56 153 PHE A N 1
ATOM 1295 C CA . PHE A 1 153 ? 16.620 9.452 -7.851 1.00 95.56 153 PHE A CA 1
ATOM 1296 C C . PHE A 1 153 ? 16.345 9.504 -6.342 1.00 95.56 153 PHE A C 1
ATOM 1298 O O . PHE A 1 153 ? 15.252 9.136 -5.895 1.00 95.56 153 PHE A O 1
ATOM 1305 N N . ARG A 1 154 ? 17.325 9.900 -5.523 1.00 95.75 154 ARG A N 1
ATOM 1306 C CA . ARG A 1 154 ? 17.200 9.861 -4.064 1.00 95.75 154 ARG A CA 1
ATOM 1307 C C . ARG A 1 154 ? 16.027 10.724 -3.593 1.00 95.75 154 ARG A C 1
ATOM 1309 O O . ARG A 1 154 ? 15.894 11.887 -3.957 1.00 95.75 154 ARG A O 1
ATOM 1316 N N . GLN A 1 155 ? 15.193 10.145 -2.732 1.00 95.00 155 GLN A N 1
ATOM 1317 C CA . GLN A 1 155 ? 14.158 10.890 -2.023 1.00 95.00 155 GLN A CA 1
ATOM 1318 C C . GLN A 1 155 ? 14.814 11.719 -0.912 1.00 95.00 155 GLN A C 1
ATOM 1320 O O . GLN A 1 155 ? 15.530 11.167 -0.075 1.00 95.00 155 GLN A O 1
ATOM 1325 N N . LEU A 1 156 ? 14.548 13.022 -0.917 1.00 94.00 156 LEU A N 1
ATOM 1326 C CA . LEU A 1 156 ? 15.022 13.999 0.064 1.00 94.00 156 LEU A CA 1
ATOM 1327 C C . LEU A 1 156 ? 13.863 14.549 0.906 1.00 94.00 156 LEU A C 1
ATOM 1329 O O . LEU A 1 156 ? 14.037 14.837 2.085 1.00 94.00 156 LEU A O 1
ATOM 1333 N N . GLU A 1 157 ? 12.666 14.638 0.324 1.00 90.06 157 GLU A N 1
ATOM 1334 C CA . GLU A 1 157 ? 11.469 15.130 1.004 1.00 90.06 157 GLU A CA 1
ATOM 1335 C C . GLU A 1 157 ? 10.699 13.966 1.639 1.00 90.06 157 GLU A C 1
ATOM 1337 O O . GLU A 1 157 ? 10.226 13.053 0.951 1.00 90.06 157 GLU A O 1
ATOM 1342 N N . PHE A 1 158 ? 10.549 13.999 2.963 1.00 89.38 158 PHE A N 1
ATOM 1343 C CA . PHE A 1 158 ? 9.790 13.013 3.731 1.00 89.38 158 PHE A CA 1
ATOM 1344 C C . PHE A 1 158 ? 8.645 13.688 4.480 1.00 89.38 1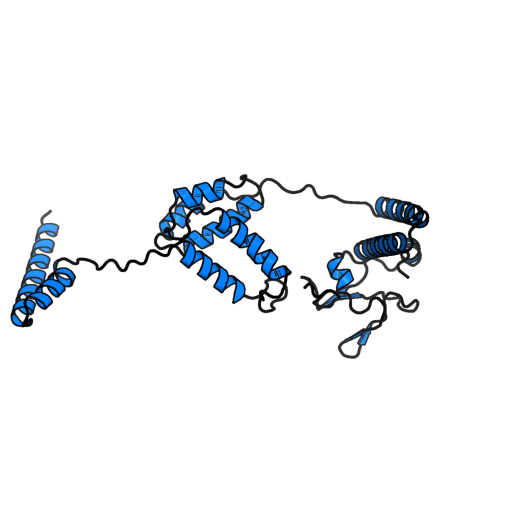58 PHE A C 1
ATOM 1346 O O . PHE A 1 158 ? 8.764 14.816 4.952 1.00 89.38 158 PHE A O 1
ATOM 1353 N N . SER A 1 159 ? 7.529 12.977 4.624 1.00 85.62 159 SER A N 1
ATOM 1354 C CA . SER A 1 159 ? 6.421 13.436 5.458 1.00 85.62 159 SER A CA 1
ATOM 1355 C C . SER A 1 159 ? 6.871 13.556 6.914 1.00 85.62 159 SER A C 1
ATOM 1357 O O . SER A 1 159 ? 7.430 12.599 7.464 1.00 85.62 159 SER A O 1
ATOM 1359 N N . LYS A 1 160 ? 6.568 14.688 7.557 1.00 89.88 160 LYS A N 1
ATOM 1360 C CA . LYS A 1 160 ? 6.759 14.853 9.001 1.00 89.88 160 LYS A CA 1
ATOM 1361 C C . LYS A 1 160 ? 5.917 13.807 9.731 1.00 89.88 160 LYS A C 1
ATOM 1363 O O . LYS A 1 160 ? 4.713 13.708 9.503 1.00 89.88 160 LYS A O 1
ATOM 1368 N N . ARG A 1 161 ? 6.556 13.002 10.583 1.00 86.56 161 ARG A N 1
ATOM 1369 C CA . ARG A 1 161 ? 5.836 12.040 11.422 1.00 86.56 161 ARG A CA 1
ATOM 1370 C C . ARG A 1 161 ? 5.034 12.808 12.468 1.00 86.56 161 ARG A C 1
ATOM 1372 O O . ARG A 1 161 ? 5.553 13.737 13.080 1.00 86.56 161 ARG A O 1
ATOM 1379 N N . GLN A 1 162 ? 3.781 12.418 12.641 1.00 88.25 162 GLN A N 1
ATOM 1380 C CA . GLN A 1 162 ? 2.922 12.894 13.717 1.00 88.25 162 GLN A CA 1
ATOM 1381 C C . GLN A 1 162 ? 2.871 11.820 14.803 1.00 88.25 162 GLN A C 1
ATOM 1383 O O . GLN A 1 162 ? 2.896 10.626 14.498 1.00 88.25 162 GLN A O 1
ATOM 1388 N N . SER A 1 163 ? 2.813 12.251 16.055 1.00 90.56 163 SER A N 1
ATOM 1389 C CA . SER A 1 163 ? 2.669 11.396 17.230 1.00 90.56 163 SER A CA 1
ATOM 1390 C C . SER A 1 163 ? 1.678 12.039 18.187 1.00 90.56 163 SER A C 1
ATOM 1392 O O . SER A 1 163 ? 1.554 13.262 18.215 1.00 90.56 163 SER A O 1
ATOM 1394 N N . VAL A 1 164 ? 0.997 11.215 18.972 1.00 93.00 164 VAL A N 1
ATOM 1395 C CA . VAL A 1 164 ? 0.063 11.643 20.014 1.00 93.00 164 VAL A CA 1
ATOM 1396 C C . VAL A 1 164 ? 0.402 10.875 21.285 1.00 93.00 164 VAL A C 1
ATOM 1398 O O . VAL A 1 164 ? 0.734 9.689 21.206 1.00 93.00 164 VAL A O 1
ATOM 1401 N N . SER A 1 165 ? 0.387 11.545 22.437 1.00 94.88 165 SER A N 1
ATOM 1402 C CA . SER A 1 165 ? 0.549 10.854 23.716 1.00 94.88 165 SER A CA 1
ATOM 1403 C C . SER A 1 165 ? -0.734 10.098 24.076 1.00 94.88 165 SER A C 1
ATOM 1405 O O . SER A 1 165 ? -1.816 10.419 23.578 1.00 94.88 165 SER A O 1
ATOM 1407 N N . LEU A 1 166 ? -0.639 9.101 24.961 1.00 91.81 166 LEU A N 1
ATOM 1408 C CA . LEU A 1 166 ? -1.833 8.404 25.448 1.00 91.81 166 LEU A CA 1
ATOM 1409 C C . LEU A 1 166 ? -2.798 9.378 26.143 1.00 91.81 166 LEU A C 1
ATOM 1411 O O . LEU A 1 166 ? -3.998 9.317 25.901 1.00 91.81 166 LEU A O 1
ATOM 1415 N N . ASN A 1 167 ? -2.279 10.316 26.939 1.00 95.00 167 ASN A N 1
ATOM 1416 C CA . ASN A 1 167 ? -3.097 11.298 27.652 1.00 95.00 167 ASN A CA 1
ATOM 1417 C C . ASN A 1 167 ? -3.846 12.230 26.692 1.00 95.00 167 ASN A C 1
ATOM 1419 O O . ASN A 1 167 ? -5.047 12.438 26.860 1.00 95.00 167 ASN A O 1
ATOM 1423 N N . ASP A 1 168 ? -3.169 12.735 25.655 1.00 96.94 168 ASP A N 1
ATOM 1424 C CA . ASP A 1 168 ? -3.809 13.579 24.640 1.00 96.94 168 ASP A CA 1
ATOM 1425 C C . ASP A 1 168 ? -4.895 12.804 23.887 1.00 96.94 168 ASP A C 1
ATOM 1427 O O . ASP A 1 168 ? -5.982 13.328 23.640 1.00 96.94 168 ASP A O 1
ATOM 1431 N N . PHE A 1 169 ? -4.629 11.534 23.562 1.00 96.19 169 PHE A N 1
ATOM 1432 C CA . PHE A 1 169 ? -5.613 10.668 22.924 1.00 96.19 169 PHE A CA 1
ATOM 1433 C C . PHE A 1 169 ? -6.834 10.427 23.819 1.00 96.19 169 PHE A C 1
ATOM 1435 O O . PHE A 1 169 ? -7.960 10.551 23.342 1.00 96.19 169 PHE A O 1
ATOM 1442 N N . LEU A 1 170 ? -6.637 10.118 25.104 1.00 95.81 170 LEU A N 1
ATOM 1443 C CA . LEU A 1 170 ? -7.730 9.875 26.051 1.00 95.81 170 LEU A CA 1
ATOM 1444 C C . LEU A 1 170 ? -8.579 11.131 26.276 1.00 95.81 170 LEU A C 1
ATOM 1446 O O . LEU A 1 170 ? -9.807 11.049 26.267 1.00 95.81 170 LEU A O 1
ATOM 1450 N N . SER A 1 171 ? -7.937 12.294 26.398 1.00 97.19 171 SER A N 1
ATOM 1451 C CA . SER A 1 171 ? -8.619 13.589 26.502 1.00 97.19 171 SER A CA 1
ATOM 1452 C C . SER A 1 171 ? -9.457 13.896 25.255 1.00 97.19 171 SER A C 1
ATOM 1454 O O . SER A 1 171 ? -10.642 14.241 25.349 1.00 97.19 171 SER A O 1
ATOM 1456 N N . TRP A 1 172 ? -8.877 13.695 24.067 1.00 97.44 172 TRP A N 1
ATOM 1457 C CA . TRP A 1 172 ? -9.594 13.838 22.801 1.00 97.44 172 TRP A CA 1
ATOM 1458 C C . TRP A 1 172 ? -10.764 12.855 22.691 1.00 97.44 172 TRP A C 1
ATOM 1460 O O . TRP A 1 172 ? -11.852 13.244 22.259 1.00 97.44 172 TRP A O 1
ATOM 1470 N N . HIS A 1 173 ? -10.557 11.598 23.083 1.00 97.12 173 HIS A N 1
ATOM 1471 C CA . HIS A 1 173 ? -11.559 10.543 22.999 1.00 97.12 173 HIS A CA 1
ATOM 1472 C C . HIS A 1 173 ? -12.788 10.878 23.851 1.00 97.12 173 HIS A C 1
ATOM 1474 O O . HIS A 1 173 ? -13.912 10.833 23.350 1.00 97.12 173 HIS A O 1
ATOM 1480 N N . GLU A 1 174 ? -12.577 11.285 25.103 1.00 96.56 174 GLU A N 1
ATOM 1481 C CA . GLU A 1 174 ? -13.652 11.665 26.023 1.00 96.56 174 GLU A CA 1
ATOM 1482 C C . GLU A 1 174 ? -14.394 12.924 25.550 1.00 96.56 174 GLU A C 1
ATOM 1484 O O . GLU A 1 174 ? -15.622 12.938 25.446 1.00 96.56 174 GLU A O 1
ATOM 1489 N N . THR A 1 175 ? -13.658 13.963 25.147 1.00 97.25 175 THR A N 1
ATOM 1490 C CA . THR A 1 175 ? -14.255 15.192 24.595 1.00 97.25 175 THR A CA 1
ATOM 1491 C C . THR A 1 175 ? -15.104 14.889 23.355 1.00 97.25 175 THR A C 1
ATOM 1493 O O . THR A 1 175 ? -16.225 15.382 23.208 1.00 97.25 175 THR A O 1
ATOM 1496 N N . THR A 1 176 ? -14.600 14.025 22.470 1.00 97.00 176 THR A N 1
ATOM 1497 C CA . THR A 1 176 ? -15.302 13.607 21.253 1.00 97.00 176 THR A CA 1
ATOM 1498 C C . THR A 1 176 ? -16.549 12.791 21.580 1.00 97.00 176 THR A C 1
ATOM 1500 O O . THR A 1 176 ? -17.598 13.028 20.981 1.00 97.00 176 THR A O 1
ATOM 1503 N N . LYS A 1 177 ? -16.476 11.868 22.548 1.00 96.31 177 LYS A N 1
ATOM 1504 C CA . LYS A 1 177 ? -17.626 11.095 23.039 1.00 96.31 177 LYS A CA 1
ATOM 1505 C C . LYS A 1 177 ? -18.755 12.025 23.484 1.00 96.31 177 LYS A C 1
ATOM 1507 O O . LYS A 1 177 ? -19.873 11.904 22.984 1.00 96.31 177 LYS A O 1
ATOM 1512 N N . ASN A 1 178 ? -18.441 13.005 24.328 1.00 96.06 178 ASN A N 1
ATOM 1513 C CA . ASN A 1 178 ? -19.415 13.969 24.840 1.00 96.06 178 ASN A CA 1
ATOM 1514 C C . ASN A 1 178 ? -20.037 14.816 23.717 1.00 96.06 178 ASN A C 1
ATOM 1516 O O . ASN A 1 178 ? -21.256 14.976 23.656 1.00 96.06 178 ASN A O 1
ATOM 1520 N N . ALA A 1 179 ? -19.239 15.262 22.743 1.00 96.81 179 ALA A N 1
ATOM 1521 C CA . ALA A 1 179 ? -19.754 15.968 21.569 1.00 96.81 179 ALA A CA 1
ATOM 1522 C C . ALA A 1 179 ? -20.657 15.087 20.675 1.00 96.81 179 ALA A C 1
ATOM 1524 O O . ALA A 1 179 ? -21.631 15.567 20.086 1.00 96.81 179 ALA A O 1
ATOM 1525 N N . ILE A 1 180 ? -20.364 13.787 20.559 1.00 96.81 180 ILE A N 1
ATOM 1526 C CA . ILE A 1 180 ? -21.200 12.838 19.810 1.00 96.81 180 ILE A CA 1
ATOM 1527 C C . ILE A 1 180 ? -22.561 12.664 20.483 1.00 96.81 180 ILE A C 1
ATOM 1529 O O . ILE A 1 180 ? -23.568 12.571 19.775 1.00 96.81 180 ILE A O 1
ATOM 1533 N N . GLU A 1 181 ? -22.623 12.657 21.817 1.00 94.88 181 GLU A N 1
ATOM 1534 C CA . GLU A 1 181 ? -23.889 12.519 22.543 1.00 94.88 181 GLU A CA 1
ATOM 1535 C C . GLU A 1 181 ? -24.891 13.630 22.208 1.00 94.88 181 GLU A C 1
ATOM 1537 O O . GLU A 1 181 ? -26.083 13.338 22.081 1.00 94.88 181 GLU A O 1
ATOM 1542 N N . LEU A 1 182 ? -24.401 14.844 21.934 1.00 96.12 182 LEU A N 1
ATOM 1543 C CA . LEU A 1 182 ? -25.190 16.010 21.517 1.00 96.12 182 LEU A CA 1
ATOM 1544 C C . LEU A 1 182 ? -25.690 15.941 20.058 1.00 96.12 182 LEU A C 1
ATOM 1546 O O . LEU A 1 182 ? -26.477 16.782 19.621 1.00 96.12 182 LEU A O 1
ATOM 1550 N N . THR A 1 183 ? -25.246 14.958 19.266 1.00 95.81 183 THR A N 1
ATOM 1551 C CA . THR A 1 183 ? -25.683 14.811 17.869 1.00 95.81 183 THR A CA 1
ATOM 1552 C C . THR A 1 183 ? -27.144 14.351 17.810 1.00 95.81 183 THR A C 1
ATOM 1554 O O . THR A 1 183 ? -27.454 13.220 18.175 1.00 95.81 183 THR A O 1
ATOM 1557 N N . LYS A 1 184 ? -28.033 15.203 17.276 1.00 96.12 184 LYS A N 1
ATOM 1558 C CA . LYS A 1 184 ? -29.485 14.940 17.198 1.00 96.12 184 LYS A CA 1
ATOM 1559 C C . LYS A 1 184 ? -29.854 13.762 16.293 1.00 96.12 184 LYS A C 1
ATOM 1561 O O . LYS A 1 184 ? -30.710 12.963 16.647 1.00 96.12 184 LYS A O 1
ATOM 1566 N N . HIS A 1 185 ? -29.229 13.655 15.117 1.00 96.50 185 HIS A N 1
ATOM 1567 C CA . HIS A 1 185 ? -29.610 12.641 14.131 1.00 96.50 185 HIS A CA 1
ATOM 1568 C C . HIS A 1 185 ? -29.094 11.244 14.538 1.00 96.50 185 H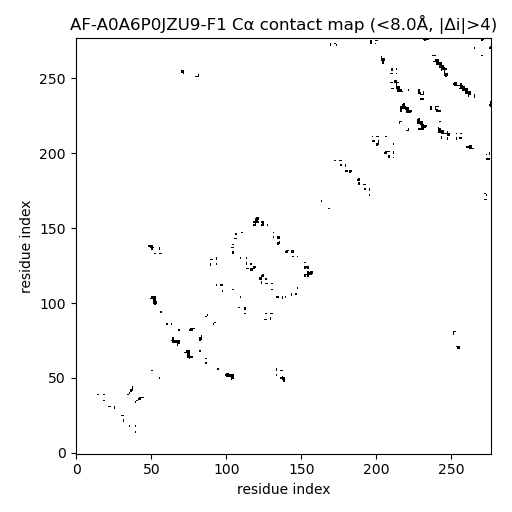IS A C 1
ATOM 1570 O O . HIS A 1 185 ? -27.869 11.046 14.569 1.00 96.50 185 HIS A O 1
ATOM 1576 N N . PRO A 1 186 ? -29.970 10.248 14.785 1.00 95.81 186 PRO A N 1
ATOM 1577 C CA . PRO A 1 186 ? -29.566 8.957 15.352 1.00 95.81 186 PRO A CA 1
ATOM 1578 C C . PRO A 1 186 ? -28.539 8.200 14.505 1.00 95.81 186 PRO A C 1
ATOM 1580 O O . PRO A 1 186 ? -27.576 7.646 15.035 1.00 95.81 186 PRO A O 1
ATOM 1583 N N . GLN A 1 187 ? -28.685 8.221 13.175 1.00 95.62 187 GLN A N 1
ATOM 1584 C CA . GLN A 1 187 ? -27.750 7.525 12.283 1.00 95.62 187 GLN A CA 1
ATOM 1585 C C . GLN A 1 187 ? -26.361 8.178 12.279 1.00 95.62 187 GLN A C 1
ATOM 1587 O O . GLN A 1 187 ? -25.351 7.477 12.254 1.00 95.62 187 GLN A O 1
ATOM 1592 N N . HIS A 1 188 ? -26.289 9.512 12.362 1.00 95.75 188 HIS A N 1
ATOM 1593 C CA . HIS A 1 188 ? -25.005 10.216 12.434 1.00 95.75 188 HIS A CA 1
ATOM 1594 C C . HIS A 1 188 ? -24.333 9.975 13.780 1.00 95.75 188 HIS A C 1
ATOM 1596 O O . HIS A 1 188 ? -23.129 9.736 13.828 1.00 95.75 188 HIS A O 1
ATOM 1602 N N . LYS A 1 189 ? -25.114 9.973 14.865 1.00 97.19 189 LYS A N 1
ATOM 1603 C CA . LYS A 1 189 ? -24.632 9.614 16.199 1.00 97.19 189 LYS A CA 1
ATOM 1604 C C . LYS A 1 189 ? -24.042 8.202 16.205 1.00 97.19 189 LYS A C 1
ATOM 1606 O O . LYS A 1 189 ? -22.898 8.036 16.617 1.00 97.19 189 LYS A O 1
ATOM 1611 N N . LYS A 1 190 ? -24.761 7.210 15.662 1.00 96.56 190 LYS A N 1
ATOM 1612 C CA . LYS A 1 190 ? -24.271 5.827 15.520 1.00 96.56 190 LYS A CA 1
ATOM 1613 C C . LYS A 1 190 ? -22.968 5.764 14.719 1.00 96.56 190 LYS A C 1
ATOM 1615 O O . LYS A 1 190 ? -21.995 5.206 15.209 1.00 96.56 190 LYS A O 1
ATOM 1620 N N . ALA A 1 191 ? -22.923 6.381 13.537 1.00 96.00 191 ALA A N 1
ATOM 1621 C CA . ALA A 1 191 ? -21.730 6.373 12.689 1.00 96.00 191 ALA A CA 1
ATOM 1622 C C . ALA A 1 191 ? -20.504 6.987 13.388 1.00 96.00 191 ALA A C 1
ATOM 1624 O O . ALA A 1 191 ? -19.411 6.425 13.327 1.00 96.00 191 ALA A O 1
ATOM 1625 N N . LYS A 1 192 ? -20.678 8.112 14.096 1.00 96.69 192 LYS A N 1
ATOM 1626 C CA . LYS A 1 192 ? -19.595 8.740 14.862 1.00 96.69 192 LYS A CA 1
ATOM 1627 C C . LYS A 1 192 ? -19.135 7.866 16.035 1.00 96.69 192 LYS A C 1
ATOM 1629 O O . LYS A 1 192 ? -17.930 7.721 16.220 1.00 96.69 192 LYS A O 1
ATOM 1634 N N . LYS A 1 193 ? -20.059 7.238 16.781 1.00 96.19 193 LYS A N 1
ATOM 1635 C CA . LYS A 1 193 ? -19.712 6.272 17.844 1.00 96.19 193 LYS A CA 1
ATOM 1636 C C . LYS A 1 193 ? -18.898 5.102 17.295 1.00 96.19 193 LYS A C 1
ATOM 1638 O O . LYS A 1 193 ? -17.883 4.745 17.880 1.00 96.19 193 LYS A O 1
ATOM 1643 N N . SER A 1 194 ? -19.297 4.553 16.146 1.00 94.44 194 SER A N 1
ATOM 1644 C CA . SER A 1 194 ? -18.554 3.476 15.487 1.00 9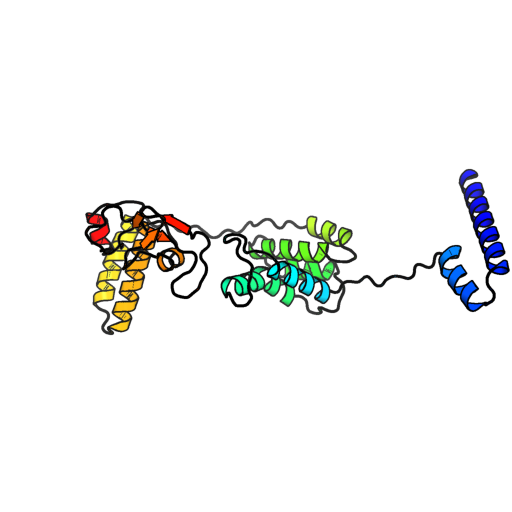4.44 194 SER A CA 1
ATOM 1645 C C . SER A 1 194 ? -17.131 3.900 15.117 1.00 94.44 194 SER A C 1
ATOM 1647 O O . SER A 1 194 ? -16.194 3.148 15.360 1.00 94.44 194 SER A O 1
ATOM 1649 N N . TRP A 1 195 ? -16.935 5.112 14.587 1.00 96.19 195 TRP A N 1
ATOM 1650 C CA . TRP A 1 195 ? -15.592 5.621 14.281 1.00 96.19 195 TRP A CA 1
ATOM 1651 C C . TRP A 1 195 ? -14.741 5.881 15.526 1.00 96.19 195 TRP A C 1
ATOM 1653 O O . TRP A 1 195 ? -13.539 5.603 15.506 1.00 96.19 195 TRP A O 1
ATOM 1663 N N . LEU A 1 196 ? -15.349 6.372 16.608 1.00 97.19 196 LEU A N 1
ATOM 1664 C CA . LEU A 1 196 ? -14.658 6.562 17.881 1.00 97.19 196 LEU A CA 1
ATOM 1665 C C . LEU A 1 196 ? -14.169 5.214 18.438 1.00 97.19 196 LEU A C 1
ATOM 1667 O O . LEU A 1 196 ? -12.989 5.076 18.752 1.00 97.19 196 LEU A O 1
ATOM 1671 N N . TRP A 1 197 ? -15.032 4.192 18.421 1.00 96.38 197 TRP A N 1
ATOM 1672 C CA . TRP A 1 197 ? -14.683 2.827 18.826 1.00 96.38 197 TRP A CA 1
ATOM 1673 C C . TRP A 1 197 ? -13.574 2.214 17.955 1.00 96.38 197 TRP A C 1
ATOM 1675 O O . TRP A 1 197 ? -12.608 1.659 18.475 1.00 96.38 197 TRP A O 1
ATOM 1685 N N . VAL A 1 198 ? -13.638 2.374 16.625 1.00 96.31 198 VAL A N 1
ATOM 1686 C CA . VAL A 1 198 ? -12.568 1.903 15.722 1.00 96.31 198 VAL A CA 1
ATOM 1687 C C . VAL A 1 198 ? -11.237 2.582 16.045 1.00 96.31 198 VAL A C 1
ATOM 1689 O O . VAL A 1 198 ? -10.197 1.925 16.019 1.00 96.31 198 VAL A O 1
ATOM 1692 N N . SER A 1 199 ? -11.254 3.875 16.374 1.00 96.25 199 SER A N 1
ATOM 1693 C CA . SER A 1 199 ? -10.047 4.627 16.741 1.00 96.25 199 SER A CA 1
ATOM 1694 C C . SER A 1 199 ? -9.428 4.084 18.030 1.00 96.25 199 SER A C 1
ATOM 1696 O O . SER A 1 199 ? -8.219 3.862 18.080 1.00 96.25 199 SER A O 1
ATOM 1698 N N . ALA A 1 200 ? -10.258 3.785 19.032 1.00 96.19 200 ALA A N 1
ATOM 1699 C CA . ALA A 1 200 ? -9.830 3.155 20.275 1.00 96.19 200 ALA A CA 1
ATOM 1700 C C . ALA A 1 200 ? -9.232 1.756 20.048 1.00 96.19 200 ALA A C 1
ATOM 1702 O O . ALA A 1 200 ? -8.138 1.473 20.532 1.00 96.19 200 ALA A O 1
ATOM 1703 N N . MET A 1 201 ? -9.872 0.917 19.227 1.00 96.56 201 MET A N 1
ATOM 1704 C CA . MET A 1 201 ? -9.333 -0.394 18.837 1.00 96.56 201 MET A CA 1
ATOM 1705 C C . MET A 1 201 ? -7.988 -0.282 18.106 1.00 96.56 201 MET A C 1
ATOM 1707 O O . MET A 1 201 ? -7.085 -1.087 18.331 1.00 96.56 201 MET A O 1
ATOM 1711 N N . CYS A 1 202 ? -7.814 0.727 17.249 1.00 95.62 202 CYS A N 1
ATOM 1712 C CA . CYS A 1 202 ? -6.540 0.954 16.564 1.00 95.62 202 CYS A CA 1
ATOM 1713 C C . CYS A 1 202 ? -5.413 1.292 17.552 1.00 95.62 202 CYS A C 1
ATOM 1715 O O . CYS A 1 202 ? -4.303 0.791 17.384 1.00 95.62 202 CYS A O 1
ATOM 1717 N N . VAL A 1 203 ? -5.692 2.097 18.585 1.00 94.31 203 VAL A N 1
ATOM 1718 C CA . VAL A 1 203 ? -4.723 2.411 19.650 1.00 94.31 203 VAL A CA 1
ATOM 1719 C C . VAL A 1 203 ? -4.441 1.184 20.515 1.00 94.31 203 VAL A C 1
ATOM 1721 O O . VAL A 1 203 ? -3.276 0.879 20.760 1.00 94.31 203 VAL A O 1
ATOM 1724 N N . LEU A 1 204 ? -5.481 0.442 20.906 1.00 95.38 204 LEU A N 1
ATOM 1725 C CA . LEU A 1 204 ? -5.359 -0.730 21.773 1.00 95.38 204 LEU A CA 1
ATOM 1726 C C . LEU A 1 204 ? -4.496 -1.838 21.155 1.00 95.38 204 LEU A C 1
ATOM 1728 O O . LEU A 1 204 ? -3.713 -2.451 21.868 1.00 95.38 204 LEU A O 1
ATOM 1732 N N . TYR A 1 205 ? -4.603 -2.089 19.847 1.00 95.31 205 TYR A N 1
ATOM 1733 C CA . TYR A 1 205 ? -3.856 -3.167 19.179 1.00 95.31 205 TYR A CA 1
ATOM 1734 C C . TYR A 1 205 ? -2.686 -2.683 18.309 1.00 95.31 205 TYR A C 1
ATOM 1736 O O . TYR A 1 205 ? -1.949 -3.499 17.760 1.00 95.31 205 TYR A O 1
ATOM 1744 N N . GLY A 1 206 ? -2.521 -1.372 18.111 1.00 93.56 206 GLY A N 1
ATOM 1745 C CA . GLY A 1 206 ? -1.551 -0.835 17.147 1.00 93.56 206 GLY A CA 1
ATOM 1746 C C . GLY A 1 206 ? -1.853 -1.239 15.696 1.00 93.56 206 GLY A C 1
ATOM 1747 O O . GLY A 1 206 ? -0.938 -1.450 14.895 1.00 93.56 206 GLY A O 1
ATOM 1748 N N . LEU A 1 207 ? -3.135 -1.384 15.356 1.00 95.06 207 LEU A N 1
ATOM 1749 C CA . LEU A 1 207 ? -3.603 -1.881 14.060 1.00 95.06 207 LEU A CA 1
ATOM 1750 C C . LEU A 1 207 ? -4.216 -0.772 13.206 1.00 95.06 207 LEU A C 1
ATOM 1752 O O . LEU A 1 207 ? -4.715 0.233 13.707 1.00 95.06 207 LEU A O 1
ATOM 1756 N N . ARG A 1 208 ? -4.210 -0.958 11.881 1.00 93.00 208 ARG A N 1
ATOM 1757 C CA . ARG A 1 208 ? -4.923 -0.055 10.964 1.00 93.00 208 ARG A CA 1
ATOM 1758 C C . ARG A 1 208 ? -6.435 -0.295 11.040 1.00 93.00 208 ARG A C 1
ATOM 1760 O O . ARG A 1 208 ? -6.844 -1.440 11.226 1.00 93.00 208 ARG A O 1
ATOM 1767 N N . PRO A 1 209 ? -7.276 0.703 10.710 1.00 94.56 209 PRO A N 1
ATOM 1768 C CA . PRO A 1 209 ? -8.728 0.514 10.635 1.00 94.56 209 PRO A CA 1
ATOM 1769 C C . PRO A 1 209 ? -9.150 -0.655 9.737 1.00 94.56 209 PRO A C 1
ATOM 1771 O O . PRO A 1 209 ? -10.077 -1.391 10.053 1.00 94.56 209 PRO A O 1
ATOM 1774 N N . SER A 1 210 ? -8.432 -0.874 8.630 1.00 92.94 210 SER A N 1
ATOM 1775 C CA . SER A 1 210 ? -8.678 -2.014 7.743 1.00 92.94 210 SER A CA 1
ATOM 1776 C C . SER A 1 210 ? -8.407 -3.364 8.407 1.00 92.94 210 SER A C 1
ATOM 1778 O O . SER A 1 210 ? -9.059 -4.337 8.068 1.00 92.94 210 SER A O 1
ATOM 1780 N N . GLU A 1 211 ? -7.434 -3.436 9.316 1.00 95.12 211 GLU A N 1
ATOM 1781 C CA . GLU A 1 211 ? -7.127 -4.660 10.059 1.00 95.12 211 GLU A CA 1
ATOM 1782 C C . GLU A 1 211 ? -8.217 -4.932 11.096 1.00 95.12 211 GLU A C 1
ATOM 1784 O O . GLU A 1 211 ? -8.720 -6.046 11.144 1.00 95.12 211 GLU A O 1
ATOM 1789 N N . ILE A 1 212 ? -8.688 -3.903 11.811 1.00 95.75 212 ILE A N 1
ATOM 1790 C CA . ILE A 1 212 ? -9.867 -4.024 12.685 1.00 95.75 212 ILE A CA 1
ATOM 1791 C C . ILE A 1 212 ? -11.089 -4.506 11.887 1.00 95.75 212 ILE A C 1
ATOM 1793 O O . ILE A 1 212 ? -11.781 -5.423 12.309 1.00 95.75 212 ILE A O 1
ATOM 1797 N N . ALA A 1 213 ? -11.321 -3.965 10.689 1.00 94.69 213 ALA A N 1
ATOM 1798 C CA . ALA A 1 213 ? -12.422 -4.386 9.818 1.00 94.69 213 ALA A CA 1
ATOM 1799 C C . ALA A 1 213 ? -12.278 -5.807 9.231 1.00 94.69 213 ALA A C 1
ATOM 1801 O O . ALA A 1 213 ? -13.239 -6.324 8.660 1.00 94.69 213 ALA A O 1
ATOM 1802 N N . ALA A 1 214 ? -11.090 -6.410 9.310 1.00 95.19 214 ALA A N 1
ATOM 1803 C CA . ALA A 1 214 ? -10.821 -7.789 8.899 1.00 95.19 214 ALA A CA 1
ATOM 1804 C C . ALA A 1 214 ? -10.805 -8.766 10.085 1.00 95.19 214 ALA A C 1
ATOM 1806 O O . ALA A 1 214 ? -10.537 -9.954 9.896 1.00 95.19 214 ALA A O 1
ATOM 1807 N N . ALA A 1 215 ? -11.055 -8.281 11.304 1.00 96.12 215 ALA A N 1
ATOM 1808 C CA . ALA A 1 215 ? -11.110 -9.128 12.478 1.00 96.12 215 ALA A CA 1
ATOM 1809 C C . ALA A 1 215 ? -12.335 -10.050 12.438 1.00 96.12 215 ALA A C 1
ATOM 1811 O O . ALA A 1 215 ? -13.449 -9.620 12.142 1.00 96.12 215 ALA A O 1
ATOM 1812 N N . GLN A 1 216 ? -12.115 -11.324 12.747 1.00 96.06 216 GLN A N 1
ATOM 1813 C CA . GLN A 1 216 ? -13.120 -12.379 12.631 1.00 96.06 216 GLN A CA 1
ATOM 1814 C C . GLN A 1 216 ? -13.917 -12.581 13.920 1.00 96.06 216 GLN A C 1
ATOM 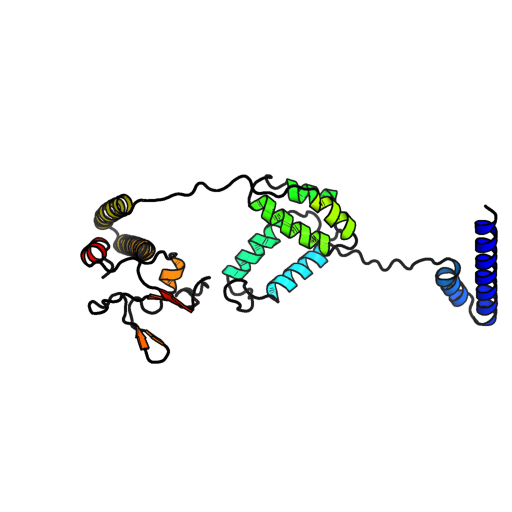1816 O O . GLN A 1 216 ? -15.016 -13.122 13.864 1.00 96.06 216 GLN A O 1
ATOM 1821 N N . ASN A 1 217 ? -13.391 -12.124 15.061 1.00 96.25 217 ASN A N 1
ATOM 1822 C CA . ASN A 1 217 ? -13.988 -12.356 16.372 1.00 96.25 217 ASN A CA 1
ATOM 1823 C C . ASN A 1 217 ? -14.411 -11.083 17.120 1.00 96.25 217 ASN A C 1
ATOM 1825 O O . ASN A 1 217 ? -14.300 -11.006 18.338 1.00 96.25 217 ASN A O 1
ATOM 1829 N N . LEU A 1 218 ? -14.892 -10.055 16.414 1.00 94.81 218 LEU A N 1
ATOM 1830 C CA . LEU A 1 218 ? -15.346 -8.822 17.076 1.00 94.81 218 LEU A CA 1
ATOM 1831 C C . LEU A 1 218 ? -16.609 -9.033 17.918 1.00 94.81 218 LEU A C 1
ATOM 1833 O O . LEU A 1 218 ? -16.630 -8.663 19.088 1.00 94.81 218 LEU A O 1
ATOM 1837 N N . ALA A 1 219 ? -17.646 -9.613 17.310 1.00 93.19 219 ALA A N 1
ATOM 1838 C CA . ALA A 1 219 ? -18.967 -9.782 17.922 1.00 93.19 219 ALA A CA 1
ATOM 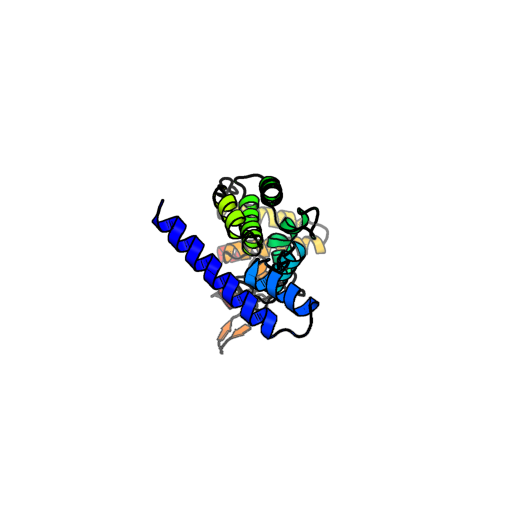1839 C C . ALA A 1 219 ? -19.350 -11.250 18.164 1.00 93.19 219 ALA A C 1
ATOM 1841 O O . ALA A 1 219 ? -20.252 -11.532 18.946 1.00 93.19 219 ALA A O 1
ATOM 1842 N N . THR A 1 220 ? -18.683 -12.177 17.481 1.00 94.94 220 THR A N 1
ATOM 1843 C CA . THR A 1 220 ? -18.926 -13.621 17.556 1.00 94.94 220 THR A CA 1
ATOM 1844 C C . THR A 1 220 ? -17.600 -14.343 17.757 1.00 94.94 220 THR A C 1
ATOM 1846 O O . THR A 1 220 ? -16.589 -13.859 17.256 1.00 94.94 220 THR A O 1
ATOM 1849 N N . PRO A 1 221 ? -17.554 -15.477 18.469 1.00 96.94 221 PRO A N 1
ATOM 1850 C CA . PRO A 1 221 ? -16.328 -16.258 18.585 1.00 96.94 221 PRO A CA 1
ATOM 1851 C C . PRO A 1 221 ? -15.913 -16.864 17.235 1.00 96.94 221 PRO A C 1
ATOM 1853 O O . PRO A 1 221 ? -16.737 -17.015 16.331 1.00 96.94 221 PRO A O 1
ATOM 1856 N N . VAL A 1 222 ? -14.641 -17.247 17.111 1.00 96.44 222 VAL A N 1
ATOM 1857 C CA . VAL A 1 222 ? -14.121 -17.998 15.957 1.00 96.44 222 VAL A CA 1
ATOM 1858 C C . VAL A 1 222 ? -13.290 -19.182 16.435 1.00 96.44 222 VAL A C 1
ATOM 1860 O O . VAL A 1 222 ? -12.491 -19.048 17.360 1.00 96.44 222 VAL A O 1
ATOM 1863 N N . THR A 1 223 ? -13.462 -20.338 15.799 1.00 96.25 223 THR A N 1
ATOM 1864 C CA . THR A 1 223 ? -12.681 -21.543 16.094 1.00 96.25 223 THR A CA 1
ATOM 1865 C C . THR A 1 223 ? -11.656 -21.775 14.991 1.00 96.25 223 THR A C 1
ATOM 1867 O O . THR A 1 223 ? -12.012 -21.832 13.815 1.00 96.25 223 THR A O 1
ATOM 1870 N N . ILE A 1 224 ? -10.386 -21.906 15.371 1.00 92.94 224 ILE A N 1
ATOM 1871 C CA . ILE A 1 224 ? -9.269 -22.212 14.471 1.00 92.94 224 ILE A CA 1
ATOM 1872 C C . ILE A 1 224 ? -8.470 -23.340 15.111 1.00 92.94 224 ILE A C 1
ATOM 1874 O O . ILE A 1 224 ? -8.119 -23.250 16.285 1.00 92.94 224 ILE A O 1
ATOM 18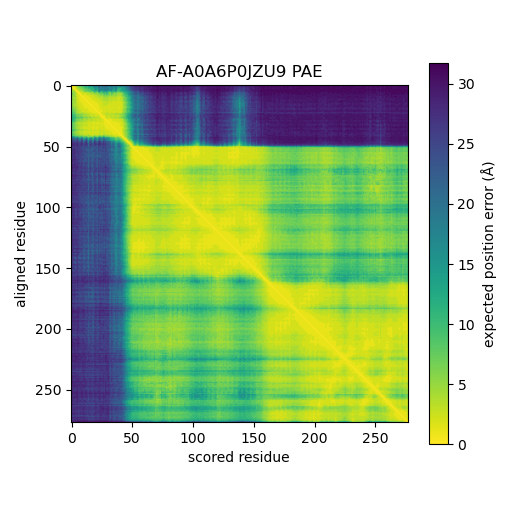78 N N . ASP A 1 225 ? -8.220 -24.406 14.351 1.00 90.94 225 ASP A N 1
ATOM 1879 C CA . ASP A 1 225 ? -7.415 -25.558 14.778 1.00 90.94 225 ASP A CA 1
ATOM 1880 C C . ASP A 1 225 ? -7.838 -26.134 16.146 1.00 90.94 225 ASP A C 1
ATOM 1882 O O . ASP A 1 225 ? -7.018 -26.515 16.976 1.00 90.94 225 ASP A O 1
ATOM 1886 N N . GLY A 1 226 ? -9.152 -26.169 16.400 1.00 92.81 226 GLY A N 1
ATOM 1887 C CA . GLY A 1 226 ? -9.742 -26.684 17.642 1.00 92.81 226 GLY A CA 1
ATOM 1888 C C . GLY A 1 226 ? -9.743 -25.707 18.825 1.00 92.81 226 GLY A C 1
ATOM 1889 O O . GLY A 1 226 ? -10.405 -25.979 19.824 1.00 92.81 226 GLY A O 1
ATOM 1890 N N . TYR A 1 227 ? -9.085 -24.549 18.719 1.00 93.56 227 TYR A N 1
ATOM 1891 C CA . TYR A 1 227 ? -9.130 -23.498 19.736 1.00 93.56 227 TYR A CA 1
ATOM 1892 C C . TYR A 1 227 ? -10.207 -22.458 19.407 1.00 93.56 227 TYR A C 1
ATOM 1894 O O . TYR A 1 227 ? -10.285 -21.965 18.282 1.00 93.56 227 TYR A O 1
ATOM 1902 N N . THR A 1 228 ? -11.033 -22.094 20.393 1.00 96.19 228 THR A N 1
ATOM 1903 C CA . THR A 1 228 ? -12.092 -21.086 20.228 1.00 96.19 228 THR A CA 1
ATOM 1904 C C . THR A 1 228 ? -11.667 -19.751 20.823 1.00 96.19 228 THR A C 1
ATOM 1906 O O . THR A 1 228 ? -11.607 -19.586 22.039 1.00 96.19 228 THR A O 1
ATOM 1909 N N . PHE A 1 229 ? -11.434 -18.774 19.952 1.00 96.88 229 PHE A N 1
ATOM 1910 C CA . PHE A 1 229 ? -11.206 -17.388 20.331 1.00 96.88 229 PHE A CA 1
ATOM 1911 C C . PHE A 1 229 ? -12.550 -16.725 20.627 1.00 96.88 229 PHE A C 1
ATOM 1913 O O . PHE A 1 229 ? -13.414 -16.630 19.750 1.00 96.88 229 PHE A O 1
ATOM 1920 N N . LYS A 1 230 ? -12.728 -16.261 21.866 1.00 96.62 230 LYS A N 1
ATOM 1921 C CA . LYS A 1 230 ? -13.940 -15.553 22.297 1.00 96.62 230 LYS A CA 1
ATOM 1922 C C . LYS A 1 230 ? -14.126 -14.243 21.532 1.00 96.62 230 LYS A C 1
ATOM 1924 O O . LYS A 1 230 ? -13.166 -13.670 21.010 1.00 96.62 230 LYS A O 1
ATOM 1929 N N . ALA A 1 231 ? -15.364 -13.760 21.486 1.00 96.44 231 ALA A N 1
ATOM 1930 C CA . ALA A 1 231 ? -15.659 -12.459 20.905 1.00 96.44 231 ALA A CA 1
ATOM 1931 C C . ALA A 1 231 ? -15.017 -11.326 21.732 1.00 96.44 231 ALA A C 1
ATOM 1933 O O . ALA A 1 231 ? -14.859 -11.453 22.945 1.00 96.44 231 ALA A O 1
ATOM 1934 N N . ILE A 1 232 ? -14.636 -10.212 21.105 1.00 94.62 232 ILE A N 1
ATOM 1935 C CA . ILE A 1 232 ? -14.047 -9.059 21.816 1.00 94.62 232 ILE A CA 1
ATOM 1936 C C . ILE A 1 232 ? -15.053 -8.396 22.764 1.00 94.62 232 ILE A C 1
ATOM 1938 O O . ILE A 1 232 ? -14.680 -7.937 23.841 1.00 94.62 232 ILE A O 1
ATOM 1942 N N . ASN A 1 233 ? -16.327 -8.371 22.381 1.00 90.69 233 ASN A N 1
ATOM 1943 C CA . ASN A 1 233 ? -17.413 -7.843 23.205 1.00 90.69 233 ASN A CA 1
ATOM 1944 C C . ASN A 1 233 ? -17.892 -8.812 24.307 1.00 90.69 233 ASN A C 1
ATOM 1946 O O . ASN A 1 233 ? -18.822 -8.473 25.031 1.00 90.69 233 ASN A O 1
ATOM 1950 N N . ASP A 1 234 ? -17.304 -10.006 24.435 1.00 92.56 234 ASP A N 1
ATOM 1951 C CA . ASP A 1 234 ? -17.634 -10.954 25.503 1.00 92.56 234 ASP A CA 1
ATOM 1952 C C . ASP A 1 234 ? -16.967 -10.509 26.822 1.00 92.56 234 ASP A C 1
ATOM 1954 O O . ASP A 1 234 ? -15.733 -10.492 26.904 1.00 92.56 234 ASP A O 1
ATOM 1958 N N . PRO A 1 235 ? -17.732 -10.194 27.887 1.00 88.12 235 PRO A N 1
ATOM 1959 C CA . PRO A 1 235 ? -17.169 -9.780 29.175 1.00 88.12 235 PRO A CA 1
ATOM 1960 C C . PRO A 1 235 ? -16.252 -10.832 29.817 1.00 88.12 235 PRO A C 1
ATOM 1962 O O . PRO A 1 235 ? -15.374 -10.495 30.610 1.00 88.12 235 PRO A O 1
ATOM 1965 N N . SER A 1 236 ? -16.426 -12.110 29.469 1.00 90.75 236 SER A N 1
ATOM 1966 C CA . SER A 1 236 ? -15.590 -13.213 29.945 1.00 90.75 236 SER A CA 1
ATOM 1967 C C . SER A 1 236 ? -14.272 -13.366 29.167 1.00 90.75 236 SER A C 1
ATOM 1969 O O . SER A 1 236 ? -13.442 -14.213 29.521 1.00 90.75 236 SER A O 1
ATOM 1971 N N . ASN A 1 237 ? -14.063 -12.589 28.098 1.00 92.50 237 ASN A N 1
ATOM 1972 C CA . ASN A 1 237 ? -12.845 -12.603 27.293 1.00 92.50 237 ASN A CA 1
ATOM 1973 C C . ASN A 1 237 ? -11.755 -11.728 27.920 1.00 92.50 237 ASN A C 1
ATOM 1975 O O . ASN A 1 237 ? -11.530 -10.591 27.512 1.00 92.50 237 ASN A O 1
ATOM 1979 N N . LYS A 1 238 ? -11.055 -12.274 28.917 1.00 90.12 238 LYS A N 1
ATOM 1980 C CA . LYS A 1 238 ? -9.962 -11.566 29.596 1.00 90.12 238 LYS A CA 1
ATOM 1981 C C . LYS A 1 238 ? -8.730 -11.367 28.714 1.00 90.12 238 LYS A C 1
ATOM 1983 O O . LYS A 1 238 ? -8.022 -10.396 28.914 1.00 90.12 238 LYS A O 1
ATOM 1988 N N . GLU A 1 239 ? -8.483 -12.241 27.744 1.00 91.19 239 GLU A N 1
ATOM 1989 C CA . GLU A 1 239 ? -7.270 -12.180 26.916 1.00 91.19 239 GLU A CA 1
ATOM 1990 C C . GLU A 1 239 ? -7.377 -11.167 25.773 1.00 91.19 239 GLU A C 1
ATOM 1992 O O . GLU A 1 239 ? -6.360 -10.641 25.324 1.00 91.19 239 GLU A O 1
ATOM 1997 N N . MET A 1 240 ? -8.601 -10.880 25.306 1.00 94.19 240 MET A N 1
ATOM 1998 C CA . MET A 1 240 ? -8.861 -9.928 24.221 1.00 94.19 240 MET A CA 1
ATOM 1999 C C . MET A 1 240 ? -8.032 -10.250 22.964 1.00 94.19 240 MET A C 1
ATOM 2001 O O . MET A 1 240 ? -7.528 -9.363 22.287 1.00 94.19 240 MET A O 1
ATOM 2005 N N . LEU A 1 241 ? -7.850 -11.531 22.641 1.00 95.88 241 LEU A N 1
ATOM 2006 C CA . LEU A 1 241 ? -7.130 -11.919 21.430 1.00 95.88 241 LEU A CA 1
ATOM 2007 C C . LEU A 1 241 ? -7.965 -11.579 20.197 1.00 95.88 241 LEU A C 1
ATOM 2009 O O . LEU A 1 241 ? -9.129 -11.967 20.107 1.00 95.88 241 LEU A O 1
ATOM 2013 N N . LEU A 1 242 ? -7.364 -10.887 19.232 1.00 96.38 242 LEU A N 1
ATOM 2014 C CA . LEU A 1 242 ? -8.021 -10.484 17.993 1.00 96.38 242 LEU A CA 1
ATOM 2015 C C . LEU A 1 242 ? -7.516 -11.329 16.824 1.00 96.38 242 LEU A C 1
ATOM 2017 O O . LEU A 1 242 ? -6.330 -11.317 16.502 1.00 96.38 242 LEU A O 1
ATOM 2021 N N . VAL A 1 243 ? -8.414 -12.036 16.152 1.00 96.69 243 VAL A N 1
ATOM 2022 C CA . VAL A 1 243 ? -8.076 -12.898 15.016 1.00 96.69 243 VAL A CA 1
ATOM 2023 C C . VAL A 1 243 ? -8.282 -12.136 13.714 1.00 96.69 243 VAL A C 1
ATOM 2025 O O . VAL A 1 243 ? -9.402 -11.732 13.407 1.00 96.69 243 VAL A O 1
ATOM 2028 N N . LEU A 1 244 ? -7.221 -11.948 12.925 1.00 95.62 244 LEU A N 1
ATOM 2029 C CA . LEU A 1 244 ? -7.286 -11.231 11.650 1.00 95.62 244 LEU A CA 1
ATOM 2030 C C . LEU A 1 244 ? -7.436 -12.181 10.458 1.00 95.62 244 LEU A C 1
ATOM 2032 O O . LEU A 1 244 ? -6.533 -12.967 10.157 1.00 95.62 244 LEU A O 1
ATOM 2036 N N . GLY A 1 245 ? -8.528 -12.021 9.711 1.00 92.62 245 GLY A N 1
ATOM 2037 C CA . GLY A 1 245 ? -8.728 -12.659 8.413 1.00 92.62 245 GLY A CA 1
ATOM 2038 C C . GLY A 1 245 ? -7.910 -12.005 7.292 1.00 92.62 245 GLY A C 1
ATOM 2039 O O . GLY A 1 245 ? -7.181 -11.035 7.492 1.00 92.62 245 GLY A O 1
ATOM 2040 N N . GLU A 1 246 ? -8.021 -12.531 6.070 1.00 88.69 246 GLU A N 1
ATOM 2041 C CA . GLU A 1 246 ? -7.359 -11.943 4.889 1.00 88.69 246 GLU A CA 1
ATOM 2042 C C . GLU A 1 246 ? -8.117 -10.755 4.286 1.00 88.69 246 GLU A C 1
ATOM 2044 O O . GLU A 1 246 ? -7.518 -9.901 3.618 1.00 88.69 246 GLU A O 1
ATOM 2049 N N . PHE A 1 247 ? -9.427 -10.707 4.519 1.00 89.00 247 PHE A N 1
ATOM 2050 C CA . PHE A 1 247 ? -10.346 -9.767 3.898 1.00 89.00 247 PHE A CA 1
ATOM 2051 C C . PHE A 1 247 ? -11.135 -9.013 4.960 1.00 89.00 247 PHE A C 1
ATOM 2053 O O . PHE A 1 247 ? -11.500 -9.569 5.994 1.00 89.00 247 PHE A O 1
ATOM 2060 N N . THR A 1 248 ? -11.420 -7.746 4.683 1.00 91.12 248 THR A N 1
ATOM 2061 C CA . THR A 1 248 ? -12.423 -6.991 5.429 1.00 91.12 248 THR A CA 1
ATOM 2062 C C . THR A 1 248 ? -13.819 -7.528 5.134 1.00 91.12 248 THR A C 1
ATOM 2064 O O . THR A 1 248 ? -14.046 -8.147 4.092 1.00 91.12 248 THR A O 1
ATOM 2067 N N . TYR A 1 249 ? -14.789 -7.197 5.988 1.00 87.56 249 TYR A N 1
ATOM 2068 C CA . TYR A 1 249 ? -16.202 -7.534 5.755 1.00 87.56 249 TYR A CA 1
ATOM 2069 C C . TYR A 1 249 ? -16.783 -6.969 4.438 1.00 87.56 249 TYR A C 1
ATOM 2071 O O . TYR A 1 249 ? -17.850 -7.386 4.004 1.00 87.56 249 TYR A O 1
ATOM 2079 N N . PHE A 1 250 ? -16.088 -6.027 3.791 1.00 86.38 250 PHE A N 1
ATOM 2080 C CA . PHE A 1 250 ? -16.446 -5.428 2.499 1.00 86.38 250 PHE A CA 1
ATOM 2081 C C . PHE A 1 250 ? -15.514 -5.866 1.351 1.00 86.38 250 PHE A C 1
ATOM 2083 O O . PHE A 1 250 ? -15.422 -5.191 0.327 1.00 86.38 250 PHE A O 1
ATOM 2090 N N . GLY A 1 251 ? -14.785 -6.975 1.518 1.00 83.00 251 GLY A N 1
ATOM 2091 C CA . GLY A 1 251 ? -14.036 -7.640 0.444 1.00 83.00 251 GLY A CA 1
ATOM 2092 C C . GLY A 1 251 ? -12.663 -7.044 0.113 1.00 83.00 251 GLY A C 1
ATOM 2093 O O . GLY A 1 251 ? -12.019 -7.470 -0.848 1.00 83.00 251 GLY A O 1
ATOM 2094 N N . ALA A 1 252 ? -12.162 -6.079 0.889 1.00 84.19 252 ALA A N 1
ATOM 2095 C CA . ALA A 1 252 ? -10.826 -5.529 0.673 1.00 84.19 252 ALA A CA 1
ATOM 2096 C C . ALA A 1 252 ? -9.755 -6.389 1.354 1.00 84.19 252 ALA A C 1
ATOM 2098 O O . ALA A 1 252 ? -9.885 -6.775 2.509 1.00 84.19 252 ALA A O 1
ATOM 2099 N N . THR A 1 253 ? -8.648 -6.646 0.662 1.00 84.19 253 THR A N 1
ATOM 2100 C CA . THR A 1 253 ? -7.529 -7.426 1.213 1.00 84.19 253 THR A CA 1
ATOM 2101 C C . THR A 1 253 ? -6.686 -6.594 2.176 1.00 84.19 253 THR A C 1
ATOM 2103 O O . THR A 1 253 ? -6.294 -5.477 1.814 1.00 84.19 253 THR A O 1
ATOM 2106 N N . ILE A 1 254 ? -6.285 -7.159 3.315 1.00 86.81 254 ILE A N 1
ATOM 2107 C CA . ILE A 1 254 ? -5.285 -6.549 4.207 1.00 86.81 254 ILE A CA 1
ATOM 2108 C C . ILE A 1 254 ? -3.893 -7.161 4.009 1.00 86.81 254 ILE A C 1
ATOM 2110 O O . ILE A 1 254 ? -3.745 -8.283 3.535 1.00 86.81 254 ILE A O 1
ATOM 2114 N N . LYS A 1 255 ? -2.834 -6.406 4.333 1.00 77.94 255 LYS A N 1
ATOM 2115 C CA . LYS A 1 255 ? -1.439 -6.851 4.121 1.00 77.94 255 LYS A CA 1
ATOM 2116 C C . LYS A 1 255 ? -0.951 -7.873 5.150 1.00 77.94 255 LYS A C 1
ATOM 2118 O O . LYS A 1 255 ? 0.045 -8.538 4.898 1.00 77.94 255 LYS A O 1
ATOM 2123 N N . THR A 1 256 ? -1.603 -7.918 6.301 1.00 83.12 256 THR A N 1
ATOM 2124 C CA . THR A 1 256 ? -1.112 -8.496 7.557 1.00 83.12 256 THR A CA 1
ATOM 2125 C C . THR A 1 256 ? -2.172 -9.406 8.191 1.00 83.12 256 THR A C 1
ATOM 2127 O O . THR A 1 256 ? -2.293 -9.463 9.408 1.00 83.12 256 THR A O 1
ATOM 2130 N N . GLY A 1 257 ? -2.983 -10.070 7.363 1.00 85.75 257 GLY A N 1
ATOM 2131 C CA . GLY A 1 257 ? -3.975 -11.050 7.820 1.00 85.75 257 GLY A CA 1
ATOM 2132 C C . GLY A 1 257 ? -3.352 -12.385 8.234 1.00 85.75 257 GLY A C 1
ATOM 2133 O O . GLY A 1 257 ? -2.129 -12.528 8.214 1.00 85.75 257 GLY A O 1
ATOM 2134 N N . LYS A 1 258 ? -4.207 -13.362 8.565 1.00 87.44 258 LYS A N 1
ATOM 2135 C CA . LYS A 1 258 ? -3.829 -14.726 8.990 1.00 87.44 258 LYS A CA 1
ATOM 2136 C C . LYS A 1 258 ? -2.941 -14.743 10.231 1.00 87.44 258 LYS A C 1
ATOM 2138 O O . LYS A 1 258 ? -1.935 -15.445 10.288 1.00 87.44 258 LYS A O 1
ATOM 2143 N N . ARG A 1 259 ? -3.297 -13.928 11.221 1.00 91.50 259 ARG A N 1
ATOM 2144 C CA . ARG A 1 259 ? -2.570 -13.855 12.488 1.00 91.50 259 ARG A CA 1
ATOM 2145 C C . ARG A 1 259 ? -3.505 -13.560 13.644 1.00 91.50 259 ARG A C 1
ATOM 2147 O O . ARG A 1 259 ? -4.552 -12.942 13.459 1.00 91.50 259 ARG A O 1
ATOM 2154 N N . VAL A 1 260 ? -3.063 -13.954 14.828 1.00 95.12 260 VAL A N 1
ATOM 2155 C CA . VAL A 1 260 ? -3.647 -13.539 16.099 1.00 95.12 260 VAL A CA 1
ATOM 2156 C C . VAL A 1 260 ? -2.890 -12.305 16.585 1.00 95.12 260 VAL A C 1
ATOM 2158 O O . VAL A 1 260 ? -1.663 -12.237 16.489 1.00 95.12 260 VAL A O 1
ATOM 2161 N N . CYS A 1 261 ? -3.621 -11.306 17.058 1.00 95.56 261 CYS A N 1
ATOM 2162 C CA . CYS A 1 261 ? -3.084 -10.072 17.605 1.00 95.56 261 CYS A CA 1
ATOM 2163 C C . CYS A 1 261 ? -3.403 -9.986 19.095 1.00 95.56 261 CYS A C 1
ATOM 2165 O O . CYS A 1 261 ? -4.533 -10.228 19.515 1.00 95.56 261 CYS A O 1
AT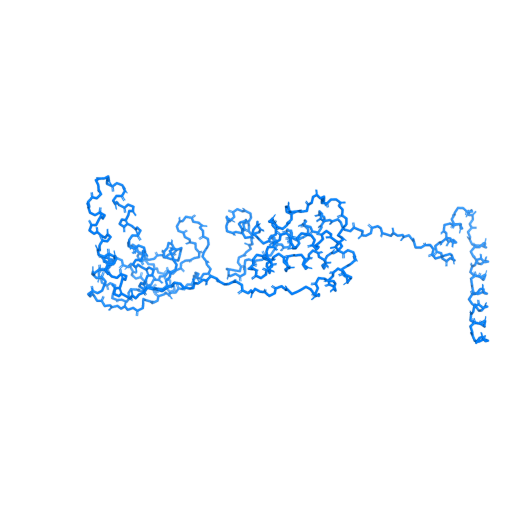OM 2167 N N . ILE A 1 262 ? -2.389 -9.611 19.865 1.00 95.25 262 ILE A N 1
ATOM 2168 C CA . ILE A 1 262 ? -2.476 -9.361 21.301 1.00 95.25 262 ILE A CA 1
ATOM 2169 C C . ILE A 1 262 ? -2.636 -7.842 21.478 1.00 95.25 262 ILE A C 1
ATOM 2171 O O . ILE A 1 262 ? -1.983 -7.089 20.742 1.00 95.25 262 ILE A O 1
ATOM 2175 N N . PRO A 1 263 ? -3.503 -7.364 22.382 1.00 94.94 263 PRO A N 1
ATOM 2176 C CA . PRO A 1 263 ? -3.588 -5.941 22.684 1.00 94.94 263 PRO A CA 1
ATOM 2177 C C . PRO A 1 263 ? -2.302 -5.457 23.366 1.00 94.94 263 PRO A C 1
ATOM 2179 O O . PRO A 1 263 ? -1.606 -6.213 24.038 1.00 94.94 263 PRO A O 1
ATOM 2182 N N . MET A 1 264 ? -2.001 -4.170 23.227 1.00 93.06 264 MET A N 1
ATOM 2183 C CA . MET A 1 264 ? -0.858 -3.533 23.887 1.00 93.06 264 MET A CA 1
ATOM 2184 C C . MET A 1 264 ? -0.982 -3.573 25.415 1.00 93.06 264 MET A C 1
ATOM 2186 O O . MET A 1 264 ? 0.025 -3.600 26.116 1.00 93.06 264 MET A O 1
ATOM 2190 N N . VAL A 1 265 ? -2.214 -3.551 25.928 1.00 88.75 265 VAL A N 1
ATOM 2191 C CA . VAL A 1 265 ? -2.528 -3.576 27.357 1.00 88.75 265 VAL A CA 1
ATOM 2192 C C . VAL A 1 265 ? -3.920 -4.167 27.574 1.00 88.75 265 VAL A C 1
ATOM 2194 O O . VAL A 1 265 ? -4.809 -3.997 26.741 1.00 88.75 265 VAL A O 1
ATOM 2197 N N . VAL A 1 266 ? -4.113 -4.847 28.703 1.00 86.88 266 VAL A N 1
ATOM 2198 C CA . VAL A 1 266 ? -5.412 -5.366 29.152 1.00 86.88 266 VAL A CA 1
ATOM 2199 C C . VAL A 1 266 ? -5.701 -4.804 30.542 1.00 86.88 266 VAL A C 1
ATOM 2201 O O . VAL A 1 266 ? -5.634 -5.504 31.546 1.00 86.88 266 VAL A O 1
ATOM 2204 N N . ASP A 1 267 ? -5.953 -3.502 30.590 1.00 90.12 267 ASP A N 1
ATOM 2205 C CA . ASP A 1 267 ? -6.296 -2.777 31.811 1.00 90.12 267 ASP A CA 1
ATOM 2206 C C . ASP A 1 267 ? -7.792 -2.440 31.791 1.00 90.12 267 ASP A C 1
ATOM 2208 O O . ASP A 1 267 ? -8.279 -1.820 30.842 1.00 90.12 267 ASP A O 1
ATOM 2212 N N . GLU A 1 268 ? -8.542 -2.888 32.801 1.00 88.56 268 GLU A N 1
ATOM 2213 C CA . GLU A 1 268 ? -10.002 -2.730 32.824 1.00 88.56 268 GLU A CA 1
ATOM 2214 C C . GLU A 1 268 ? -10.427 -1.259 32.872 1.00 88.56 268 GLU A C 1
ATOM 2216 O O . GLU A 1 268 ? -11.401 -0.883 32.216 1.00 88.56 268 GLU A O 1
ATOM 2221 N N . GLU A 1 269 ? -9.685 -0.406 33.581 1.00 90.81 269 GLU A N 1
ATOM 2222 C CA . GLU A 1 269 ? -9.978 1.025 33.655 1.00 90.81 269 GLU A CA 1
ATOM 2223 C C . GLU A 1 269 ? -9.861 1.676 32.269 1.00 90.81 269 GLU A C 1
ATOM 2225 O O . GLU A 1 269 ? -10.750 2.420 31.842 1.00 90.81 269 GLU A O 1
ATOM 2230 N N . LEU A 1 270 ? -8.804 1.351 31.526 1.00 91.62 270 LEU A N 1
ATOM 2231 C CA . LEU A 1 270 ? -8.589 1.835 30.170 1.00 91.62 270 LEU A CA 1
ATOM 2232 C C . LEU A 1 270 ? -9.640 1.296 29.194 1.00 91.62 270 LEU A C 1
ATOM 2234 O O . LEU A 1 270 ? -10.173 2.063 28.390 1.00 91.62 270 LEU A O 1
ATOM 2238 N N . LEU A 1 271 ? -9.962 0.001 29.257 1.00 91.81 271 LEU A N 1
ATOM 2239 C CA . LEU A 1 271 ? -10.990 -0.604 28.403 1.00 91.81 271 LEU A CA 1
ATOM 2240 C C . LEU A 1 271 ? -12.358 0.059 28.618 1.00 91.81 271 LEU A C 1
ATOM 2242 O O . LEU A 1 271 ? -13.058 0.341 27.640 1.00 91.81 271 LEU A O 1
ATOM 2246 N N . ASN A 1 272 ? -12.695 0.370 29.873 1.00 90.19 272 ASN A N 1
ATOM 2247 C CA . ASN A 1 272 ? -13.915 1.084 30.240 1.00 90.19 272 ASN A CA 1
ATOM 2248 C C . ASN A 1 272 ? -13.893 2.536 29.740 1.00 90.19 272 ASN A C 1
ATOM 2250 O O . ASN A 1 272 ? -14.848 2.979 29.101 1.00 90.19 272 ASN A O 1
ATOM 2254 N N . LYS A 1 273 ? -12.785 3.269 29.935 1.00 91.19 273 LYS A N 1
ATOM 2255 C CA . LYS A 1 273 ? -12.608 4.639 29.407 1.00 91.19 273 LYS A CA 1
ATOM 2256 C C . LYS A 1 273 ? -12.785 4.702 27.886 1.00 91.19 273 LYS A C 1
ATOM 2258 O O . LYS A 1 273 ? -13.378 5.642 27.353 1.00 91.19 273 LYS A O 1
ATOM 2263 N N . LEU A 1 274 ? -12.305 3.682 27.181 1.00 92.94 274 LEU A N 1
ATOM 2264 C CA . LEU A 1 274 ? -12.391 3.574 25.726 1.00 92.94 274 LEU A CA 1
ATOM 2265 C C . LEU A 1 274 ? -13.726 2.999 25.214 1.00 92.94 274 LEU A C 1
ATOM 2267 O O . LEU A 1 274 ? -13.969 3.028 24.009 1.00 92.94 274 LEU A O 1
ATOM 2271 N N . ASN A 1 275 ? -14.617 2.533 26.099 1.00 90.88 275 ASN A N 1
ATOM 2272 C CA . ASN A 1 275 ? -15.862 1.821 25.768 1.00 90.88 275 ASN A CA 1
ATOM 2273 C C . ASN A 1 275 ? -15.633 0.674 24.765 1.00 90.88 275 ASN A C 1
ATOM 2275 O O . ASN A 1 275 ? -16.335 0.566 23.757 1.00 90.88 275 ASN A O 1
ATOM 2279 N N . ILE A 1 276 ? -14.594 -0.136 24.989 1.00 90.25 276 ILE A N 1
ATOM 2280 C CA . ILE A 1 276 ? -14.289 -1.277 24.110 1.00 90.25 276 ILE A CA 1
ATOM 2281 C C . ILE A 1 276 ? -15.317 -2.399 24.286 1.00 90.25 276 ILE A C 1
ATOM 2283 O O . ILE A 1 276 ? -15.662 -3.052 23.297 1.00 90.25 276 ILE A O 1
ATOM 2287 N N . ARG A 1 277 ? -15.786 -2.591 25.524 1.00 81.19 277 ARG A N 1
ATOM 2288 C CA . ARG A 1 277 ? -16.798 -3.567 25.935 1.00 81.19 277 ARG A CA 1
ATOM 2289 C C . ARG A 1 277 ? -18.118 -2.873 26.255 1.00 81.19 277 ARG A C 1
ATOM 2291 O O . ARG A 1 277 ? -18.062 -1.721 26.742 1.00 81.19 277 ARG A O 1
#